Protein AF-A0A6S8ZL13-F1 (afdb_monomer)

Solvent-accessible surface area (backbone atoms only — not comparable to full-atom values): 11563 Å² total; per-residue (Å²): 81,62,49,60,46,67,80,92,49,71,72,58,47,56,47,38,43,42,37,32,75,74,62,52,37,74,47,47,13,5,24,32,67,76,43,38,62,65,79,19,31,62,7,56,34,92,51,22,45,6,16,13,14,15,31,94,83,71,43,75,36,79,38,29,19,32,31,92,51,35,40,30,18,26,65,6,46,74,43,73,42,82,36,59,65,94,79,21,91,80,33,45,45,71,45,70,33,8,44,51,4,22,58,52,52,53,48,37,51,50,56,50,42,69,77,45,77,84,62,46,31,66,57,51,52,48,31,43,40,79,33,19,46,68,47,86,61,94,53,74,38,37,62,25,5,30,5,35,65,33,58,73,42,22,40,51,48,58,72,70,59,66,71,77,64,77,70,64,69,77,68,68,72,74,69,62,41,51,58,78,85,48,34,33,65,92,33,79,83,50,16,47,73,48,37,51,42,91,60,37,26,85,73,46,15,89,41,56,59,31,100,90,40,27,42,57,74,22,23,60,68,76

Foldseek 3Di:
DLDWDDDDDPVVLVVLVCCAPVVLDAAEYEQFFQLEQDGTPPLQRPRYAYEFAADPVQHGDSRTHFYPSHAAYEHFAQDKDAAPCVVPVVRIDTHGGSSRRRVVLVVLLCVLCVVPVVDGSVLSSCLQLVQADDDDPPAAGRRGGSHHGDSVRSNVCVVVVPDPPPPPPPPPPPDAFVVHQDAFQVDSVRTLVVCLPDCNCVPDQVHRDDPNHGCVGGHPND

Sequence (222 aa):
MSLGGGGFSQTECNTYERIFKENDALAIAAAGNLGNTAYSYPASYEYVMSVAATDVNNQIASFSQHNNQVDIAAPGKYILSTSPSNVSSTMYRELSGTSMATPHVSGVAALVWSRDTTKSAAEIRRALEESAEDLGDPGRDNYYGNGLVRADRANALLDSGFTLHPTSAPTLDSCTDDPIGWYDIDGEDYNCEWYATGTACEQYGNGFENFGTIANEACCAC

Mean predicted aligned error: 11.62 Å

Nearest PDB structures (foldseek):
  1st3-assembly1_A  TM=9.499E-01  e=2.294E-17  Lederbergia lenta
  1v6c-assembly2_B  TM=9.395E-01  e=8.828E-17  Pseudoalteromonas sp. AS-11
  1wsd-assembly1_A  TM=9.563E-01  e=1.004E-16  Shouchella clausii KSM-K16
  1ndu-assembly1_A  TM=9.555E-01  e=1.573E-16  Lederbergia lenta
  5aqe-assembly1_A  TM=9.465E-01  e=3.187E-16  Lederbergia lenta

Secondary structure (DSSP, 8-state):
----BSS--HHHHHHHHHHHHTS---EEEE--SSSSS---BTTTSTTEEEEEEE-TTSPBPTT---STTEEEEEE-SSEEEE--TTT-TTSEEEE-SHHHHHHHHHHHHHHHHHH-TTS-HHHHHHHHHHTSB--SSSSSBTTTBT-B--HHHHHHHHHTT-------S--------SSTT-B-TT-TTSBHHHHTSTTHHHHHTTS--BTTB-HHHH-TT-

Organism: NCBI:txid122233

pLDDT: mean 91.01, std 13.56, range [33.5, 98.94]

Radius of gyration: 20.46 Å; Cα contacts (8 Å, |Δi|>4): 462; chains: 1; bounding box: 42×40×63 Å

Structure (mmCIF, N/CA/C/O backbone):
data_AF-A0A6S8ZL13-F1
#
_entry.id   AF-A0A6S8ZL13-F1
#
loop_
_atom_site.group_PDB
_atom_site.id
_atom_site.type_symbol
_atom_site.label_atom_id
_atom_site.label_alt_id
_atom_site.label_comp_id
_atom_site.label_asym_id
_atom_site.label_entity_id
_atom_site.label_seq_id
_atom_site.pdbx_PDB_ins_code
_atom_site.Cartn_x
_atom_site.Cartn_y
_atom_site.Cartn_z
_atom_site.occupancy
_atom_site.B_iso_or_equiv
_atom_site.auth_seq_id
_atom_site.auth_comp_id
_atom_site.auth_asym_id
_atom_site.auth_atom_id
_atom_site.pdbx_PDB_model_num
ATOM 1 N N . MET A 1 1 ? 3.636 7.469 1.686 1.00 98.06 1 MET A N 1
ATOM 2 C CA . MET A 1 1 ? 5.015 7.649 2.181 1.00 98.06 1 MET A CA 1
ATOM 3 C C . MET A 1 1 ? 5.941 6.703 1.427 1.00 98.06 1 MET A C 1
ATOM 5 O O . MET A 1 1 ? 6.104 5.558 1.816 1.00 98.06 1 MET A O 1
ATOM 9 N N . SER A 1 2 ? 6.525 7.156 0.315 1.00 98.38 2 SER A N 1
ATOM 10 C CA . SER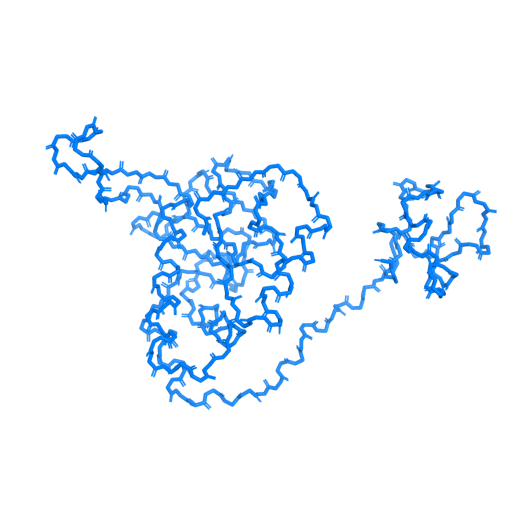 A 1 2 ? 7.432 6.349 -0.524 1.00 98.38 2 SER A CA 1
ATOM 11 C C . SER A 1 2 ? 8.850 6.258 0.060 1.00 98.38 2 SER A C 1
ATOM 13 O O . SER A 1 2 ? 9.832 6.561 -0.618 1.00 98.38 2 SER A O 1
ATOM 15 N N . LEU A 1 3 ? 8.940 5.893 1.334 1.00 97.38 3 LEU A N 1
ATOM 16 C CA . LEU A 1 3 ? 10.147 5.861 2.152 1.00 97.38 3 LEU A CA 1
ATOM 17 C C . LEU A 1 3 ? 10.021 4.762 3.208 1.00 97.38 3 LEU A C 1
ATOM 19 O O . LEU A 1 3 ? 8.923 4.273 3.466 1.00 97.38 3 LEU A O 1
ATOM 23 N N . GLY A 1 4 ? 11.145 4.426 3.823 1.00 92.31 4 GLY A N 1
ATOM 24 C CA . GLY A 1 4 ? 11.216 3.524 4.959 1.00 92.31 4 GLY A CA 1
ATOM 25 C C . GLY A 1 4 ? 12.570 3.660 5.646 1.00 92.31 4 GLY A C 1
ATOM 26 O O . GLY A 1 4 ? 13.533 4.146 5.046 1.00 92.31 4 GLY A O 1
ATOM 27 N N . GLY A 1 5 ? 12.625 3.269 6.908 1.00 87.50 5 GLY A N 1
ATOM 28 C CA . GLY A 1 5 ? 13.799 3.338 7.758 1.00 87.50 5 GLY A CA 1
ATOM 29 C C . GLY A 1 5 ? 13.929 2.116 8.659 1.00 87.50 5 GLY A C 1
ATOM 30 O O . GLY A 1 5 ? 13.283 1.090 8.444 1.00 87.50 5 GLY A O 1
ATOM 31 N N . GLY A 1 6 ? 14.826 2.254 9.638 1.00 74.00 6 GLY A N 1
ATOM 32 C CA . GLY A 1 6 ? 15.150 1.225 10.624 1.00 74.00 6 GLY A CA 1
ATOM 33 C C . GLY A 1 6 ? 14.069 1.024 11.689 1.00 74.00 6 GLY A C 1
ATOM 34 O O . GLY A 1 6 ? 12.897 1.241 11.428 1.00 74.00 6 GLY A O 1
ATOM 35 N N . GLY A 1 7 ? 14.497 0.560 12.865 1.00 85.69 7 GLY A N 1
ATOM 36 C CA . GLY A 1 7 ? 13.674 -0.152 13.847 1.00 85.69 7 GLY A CA 1
ATOM 37 C C . GLY A 1 7 ? 12.428 0.548 14.395 1.00 85.69 7 GLY A C 1
ATOM 38 O O . GLY A 1 7 ? 12.250 1.758 14.292 1.00 85.69 7 GLY A O 1
ATOM 39 N N . PHE A 1 8 ? 11.598 -0.282 15.022 1.00 89.50 8 PHE A N 1
ATOM 40 C CA . PHE A 1 8 ? 10.341 0.074 15.667 1.00 89.50 8 PHE A CA 1
ATOM 41 C C . PHE A 1 8 ? 10.494 1.198 16.702 1.00 89.50 8 PHE A C 1
ATOM 43 O O . PHE A 1 8 ? 11.468 1.250 17.456 1.00 89.50 8 PHE A O 1
ATOM 50 N N . SER A 1 9 ? 9.479 2.057 16.787 1.00 88.19 9 SER A N 1
ATOM 51 C CA . SER A 1 9 ? 9.320 3.047 17.848 1.00 88.19 9 SER A CA 1
ATOM 52 C C . SER A 1 9 ? 7.885 3.046 18.366 1.00 88.19 9 SER A C 1
ATOM 54 O O . SER A 1 9 ? 6.954 3.307 17.607 1.00 88.19 9 SER A O 1
ATOM 56 N N . GLN A 1 10 ? 7.704 2.855 19.677 1.00 87.94 10 GLN A N 1
ATOM 57 C CA . GLN A 1 10 ? 6.374 2.901 20.296 1.00 87.94 10 GLN A CA 1
ATOM 58 C C . GLN A 1 10 ? 5.688 4.256 20.084 1.00 87.94 10 GLN A C 1
ATOM 60 O O . GLN A 1 10 ? 4.499 4.324 19.790 1.00 87.94 10 GLN A O 1
ATOM 65 N N . THR A 1 11 ? 6.444 5.351 20.178 1.00 85.75 11 THR 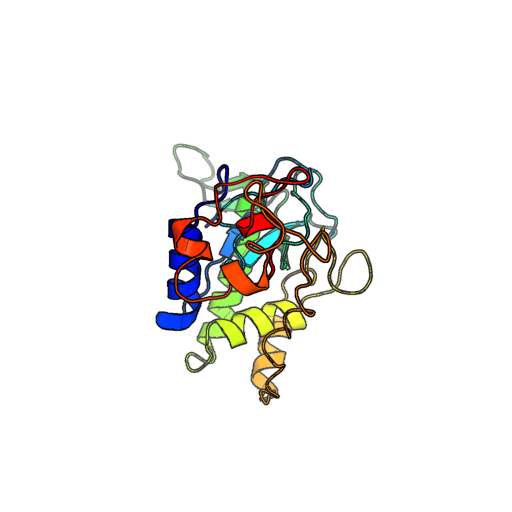A N 1
ATOM 66 C CA . THR A 1 11 ? 5.915 6.702 19.959 1.00 85.75 11 THR A CA 1
ATOM 67 C C . THR A 1 11 ? 5.380 6.874 18.538 1.00 85.75 11 THR A C 1
ATOM 69 O O . THR A 1 11 ? 4.333 7.491 18.337 1.00 85.75 11 THR A O 1
ATOM 72 N N . GLU A 1 12 ? 6.086 6.339 17.542 1.00 90.25 12 GLU A N 1
ATOM 73 C CA . GLU A 1 12 ? 5.657 6.404 16.146 1.00 90.25 12 GLU A CA 1
ATOM 74 C C . GLU A 1 12 ? 4.476 5.455 15.880 1.00 90.25 12 GLU A C 1
ATOM 76 O O . GLU A 1 12 ? 3.515 5.866 15.231 1.00 90.25 12 GLU A O 1
ATOM 81 N N . CYS A 1 13 ? 4.483 4.253 16.467 1.00 88.19 13 CYS A N 1
ATOM 82 C CA . CYS A 1 13 ? 3.360 3.313 16.433 1.00 88.19 13 CYS A CA 1
ATOM 83 C C . CYS A 1 13 ? 2.064 3.965 16.951 1.00 88.19 13 CYS A C 1
ATOM 85 O O . CYS A 1 13 ? 1.089 4.085 16.205 1.00 88.19 13 CYS A O 1
ATOM 87 N N . ASN A 1 14 ? 2.098 4.522 18.169 1.00 87.25 14 ASN A N 1
ATOM 88 C CA . ASN A 1 14 ? 0.968 5.238 18.776 1.00 87.25 14 ASN A CA 1
ATOM 89 C C . ASN A 1 14 ? 0.529 6.438 17.921 1.00 87.25 14 ASN A C 1
ATOM 91 O O . ASN A 1 14 ? -0.640 6.820 17.902 1.00 87.25 14 ASN A O 1
ATOM 95 N N . THR A 1 15 ? 1.461 7.069 17.201 1.00 94.75 15 THR A N 1
ATOM 96 C CA . THR A 1 15 ? 1.136 8.183 16.304 1.00 94.75 15 THR A CA 1
ATOM 97 C C . THR A 1 15 ? 0.334 7.707 15.095 1.00 94.75 15 THR A C 1
ATOM 99 O O . THR A 1 15 ? -0.679 8.327 14.774 1.00 94.75 15 THR A O 1
ATOM 102 N N . TYR A 1 16 ? 0.738 6.616 14.436 1.00 95.81 16 TYR A N 1
ATOM 103 C CA . TYR A 1 16 ? -0.020 6.073 13.304 1.00 95.81 16 TYR A CA 1
ATOM 104 C C . TYR A 1 16 ? -1.364 5.485 13.723 1.00 95.81 16 TYR A C 1
ATOM 106 O O . TYR A 1 16 ? -2.343 5.657 12.999 1.00 95.81 16 TYR A O 1
ATOM 114 N N . GLU A 1 17 ? -1.447 4.895 14.916 1.00 92.62 17 GLU A N 1
ATOM 115 C CA . GLU A 1 17 ? -2.725 4.499 15.502 1.00 92.62 17 GLU A CA 1
ATOM 116 C C . GLU A 1 17 ? -3.677 5.691 15.633 1.00 92.62 17 GLU A C 1
ATOM 118 O O . GLU A 1 17 ? -4.811 5.629 15.163 1.00 92.62 17 GLU A O 1
ATOM 123 N N . ARG A 1 18 ? -3.215 6.810 16.202 1.00 93.38 18 ARG A N 1
ATOM 124 C CA . ARG A 1 18 ? -4.038 8.021 16.342 1.00 93.38 18 ARG A CA 1
ATOM 125 C C . ARG A 1 18 ? -4.409 8.638 14.996 1.00 93.38 18 ARG A C 1
ATOM 127 O O . ARG A 1 18 ? -5.544 9.069 14.814 1.00 93.38 18 ARG A O 1
ATOM 134 N N . ILE A 1 19 ? -3.487 8.653 14.030 1.00 95.25 19 ILE A N 1
ATOM 135 C CA . ILE A 1 19 ? -3.775 9.100 12.656 1.00 95.25 19 ILE A CA 1
ATOM 136 C C . ILE A 1 19 ? -4.932 8.287 12.058 1.00 95.25 19 ILE A C 1
ATOM 138 O O . ILE A 1 19 ? -5.828 8.870 11.451 1.00 95.25 19 ILE A O 1
ATOM 142 N N . PHE A 1 20 ? -4.941 6.972 12.265 1.00 95.12 20 PHE A N 1
ATOM 143 C CA . PHE A 1 20 ? -5.970 6.097 11.716 1.00 95.12 20 PHE A CA 1
ATOM 144 C C . PHE A 1 20 ? -7.289 6.158 12.498 1.00 95.12 20 PHE A C 1
ATOM 146 O O . PHE A 1 20 ? -8.340 6.382 11.905 1.00 95.12 20 PHE A O 1
ATOM 153 N N . LYS A 1 21 ? -7.246 5.984 13.825 1.00 91.25 21 LYS A N 1
ATOM 154 C CA . LYS A 1 21 ? -8.441 5.866 14.678 1.00 91.25 21 LYS A CA 1
ATOM 155 C C . LYS A 1 21 ? -9.087 7.205 15.027 1.00 91.25 21 LYS A C 1
ATOM 157 O O . LYS A 1 21 ? -10.308 7.281 15.099 1.00 91.25 21 LYS A O 1
ATOM 162 N N . GLU A 1 22 ? -8.289 8.240 15.289 1.00 93.88 22 GLU A N 1
ATOM 163 C CA . GLU A 1 22 ? -8.794 9.537 15.771 1.00 93.88 22 GLU A CA 1
ATOM 164 C C . GLU A 1 22 ? -8.975 10.543 14.631 1.00 93.88 22 GLU A C 1
ATOM 166 O O . GLU A 1 22 ? -9.941 11.304 14.633 1.00 93.88 22 GLU A O 1
ATOM 171 N N . ASN A 1 23 ? -8.057 10.550 13.656 1.00 93.75 23 ASN A N 1
ATOM 172 C CA . ASN A 1 23 ? -8.053 11.535 12.566 1.00 93.75 23 ASN A CA 1
ATOM 173 C C . ASN A 1 23 ? -8.648 11.011 11.252 1.00 93.75 23 ASN A C 1
ATOM 175 O O . ASN A 1 23 ? -8.659 11.755 10.271 1.00 93.75 23 ASN A O 1
ATOM 179 N N . ASP A 1 24 ? -9.110 9.757 11.230 1.00 94.50 24 ASP A N 1
ATOM 180 C CA . ASP A 1 24 ? -9.715 9.103 10.065 1.00 94.50 24 ASP A CA 1
ATOM 181 C C . ASP A 1 24 ? -8.860 9.229 8.789 1.00 94.50 24 ASP A C 1
ATOM 183 O O . ASP A 1 24 ? -9.338 9.532 7.696 1.00 94.50 24 ASP A O 1
ATOM 187 N N . ALA A 1 25 ? -7.547 9.027 8.934 1.00 97.56 25 ALA A N 1
ATOM 188 C CA . ALA A 1 25 ? -6.587 9.152 7.847 1.00 97.56 25 ALA A CA 1
ATOM 189 C C . ALA A 1 25 ? -5.863 7.827 7.573 1.00 97.56 25 ALA A C 1
ATOM 191 O O . ALA A 1 25 ? -5.344 7.171 8.474 1.00 97.56 25 ALA A O 1
ATOM 192 N N . LEU A 1 26 ? -5.773 7.457 6.293 1.00 98.12 26 LEU A N 1
ATOM 193 C CA . LEU A 1 26 ? -5.086 6.243 5.856 1.00 98.12 26 LEU A CA 1
ATOM 194 C C . LEU A 1 26 ? -3.619 6.530 5.515 1.00 98.12 26 LEU A C 1
ATOM 196 O O . LEU A 1 26 ? -3.303 7.150 4.495 1.00 98.12 26 LEU A O 1
ATOM 200 N N . ALA A 1 27 ? -2.711 6.041 6.355 1.00 98.69 27 ALA A N 1
ATOM 201 C CA . ALA A 1 27 ? -1.284 6.034 6.071 1.00 98.69 27 ALA A CA 1
ATOM 202 C C . ALA A 1 27 ? -0.930 4.860 5.143 1.00 98.69 27 ALA A C 1
ATOM 204 O O . ALA A 1 27 ? -1.345 3.731 5.372 1.00 98.69 27 ALA A O 1
ATOM 205 N N . ILE A 1 28 ? -0.147 5.121 4.093 1.00 98.94 28 ILE A N 1
ATOM 206 C CA . ILE A 1 28 ? 0.283 4.111 3.108 1.00 98.94 28 ILE A CA 1
ATOM 207 C C . ILE A 1 28 ? 1.786 4.272 2.898 1.00 98.94 28 ILE A C 1
ATOM 209 O O . ILE A 1 28 ? 2.242 5.390 2.625 1.00 98.94 28 ILE A O 1
ATOM 213 N N . ALA A 1 29 ? 2.569 3.200 3.010 1.00 98.88 29 ALA A N 1
ATOM 214 C CA . ALA A 1 29 ? 4.027 3.257 2.941 1.00 98.88 29 ALA A CA 1
ATOM 215 C C . ALA A 1 29 ? 4.656 2.116 2.131 1.00 98.88 29 ALA A C 1
ATOM 217 O O . ALA A 1 29 ? 4.019 1.121 1.802 1.00 98.88 29 ALA A O 1
ATOM 218 N N . ALA A 1 30 ? 5.917 2.302 1.753 1.00 98.88 30 ALA A N 1
ATOM 219 C CA . ALA A 1 30 ? 6.673 1.349 0.950 1.00 98.88 30 ALA A CA 1
ATOM 220 C C . ALA A 1 30 ? 7.215 0.203 1.821 1.00 98.88 30 ALA A C 1
ATOM 222 O O . ALA A 1 30 ? 7.939 0.473 2.777 1.00 98.88 30 ALA A O 1
ATOM 223 N N . ALA A 1 31 ? 6.947 -1.058 1.453 1.00 98.69 31 ALA A N 1
ATOM 224 C CA . ALA A 1 31 ? 7.442 -2.234 2.187 1.00 98.69 31 ALA A CA 1
ATOM 225 C C . ALA A 1 31 ? 8.983 -2.319 2.226 1.00 98.69 31 ALA A C 1
ATOM 227 O O . ALA A 1 31 ? 9.554 -2.908 3.136 1.00 98.69 31 ALA A O 1
ATOM 228 N N . GLY A 1 32 ? 9.642 -1.682 1.250 1.00 98.44 32 GLY A N 1
ATOM 229 C CA . GLY A 1 32 ? 11.091 -1.524 1.126 1.00 98.44 32 GLY A CA 1
ATOM 230 C C . GLY A 1 32 ? 11.736 -2.434 0.069 1.00 98.44 32 GLY A C 1
ATOM 231 O O . GLY A 1 32 ? 11.057 -3.192 -0.622 1.00 98.44 32 GLY A O 1
ATOM 232 N N . ASN A 1 33 ? 13.041 -2.243 -0.171 1.00 98.50 33 ASN A N 1
ATOM 233 C CA . ASN A 1 33 ? 13.710 -2.624 -1.433 1.00 98.50 33 ASN A CA 1
ATOM 234 C C . ASN A 1 33 ? 14.904 -3.589 -1.267 1.00 98.50 33 ASN A C 1
ATOM 236 O O . ASN A 1 33 ? 15.808 -3.602 -2.104 1.00 98.50 33 ASN A O 1
ATOM 240 N N . LEU A 1 34 ? 14.950 -4.357 -0.174 1.00 97.38 34 LEU A N 1
ATOM 241 C CA . LEU A 1 34 ? 16.064 -5.265 0.134 1.00 97.38 34 LEU A CA 1
ATOM 242 C C . LEU A 1 34 ? 15.834 -6.728 -0.284 1.00 97.38 34 LEU A C 1
ATOM 244 O O . LEU A 1 34 ? 16.742 -7.540 -0.126 1.00 97.38 34 LEU A O 1
ATOM 248 N N . GLY A 1 35 ? 14.653 -7.075 -0.806 1.00 97.94 35 GLY A N 1
ATOM 249 C CA . GLY A 1 35 ? 14.341 -8.429 -1.285 1.00 97.94 35 GLY A CA 1
ATOM 250 C C . GLY A 1 35 ? 14.402 -9.504 -0.197 1.00 97.94 35 GLY A C 1
ATOM 251 O O . GLY A 1 35 ? 14.735 -10.650 -0.481 1.00 97.94 35 GLY A O 1
ATOM 252 N N . ASN A 1 36 ? 14.142 -9.131 1.055 1.00 97.12 36 ASN A N 1
ATOM 253 C CA . ASN A 1 36 ? 14.235 -10.002 2.224 1.00 97.12 36 ASN A CA 1
ATOM 254 C C . ASN A 1 36 ? 12.989 -9.867 3.114 1.00 97.12 36 ASN A C 1
ATOM 256 O O . ASN A 1 36 ? 12.058 -9.134 2.784 1.00 97.12 36 ASN A O 1
ATOM 260 N N . THR A 1 37 ? 13.000 -10.550 4.256 1.00 97.69 37 THR A N 1
ATOM 261 C CA . THR A 1 37 ? 11.885 -10.582 5.211 1.00 97.69 37 THR A CA 1
ATOM 262 C C . THR A 1 37 ? 11.947 -9.508 6.294 1.00 97.69 37 THR A C 1
ATOM 264 O O . THR A 1 37 ? 11.129 -9.515 7.211 1.00 97.69 37 THR A O 1
ATOM 267 N N . ALA A 1 38 ? 12.911 -8.586 6.227 1.00 94.25 38 ALA A N 1
ATOM 268 C CA . ALA A 1 38 ? 13.030 -7.547 7.239 1.00 94.25 38 ALA A CA 1
ATOM 269 C C . ALA A 1 38 ? 11.845 -6.575 7.173 1.00 94.25 38 ALA A C 1
ATOM 271 O O . ALA A 1 38 ? 11.304 -6.290 6.103 1.00 94.25 38 ALA A O 1
ATOM 272 N N . TYR A 1 39 ? 11.475 -6.047 8.333 1.00 94.81 39 TYR A N 1
ATOM 273 C CA . TYR A 1 39 ? 10.483 -4.990 8.462 1.00 94.81 39 TYR A CA 1
ATOM 274 C C . TYR A 1 39 ? 11.105 -3.634 8.129 1.00 94.81 39 TYR A C 1
ATOM 276 O O . TYR A 1 39 ? 12.213 -3.325 8.574 1.00 94.81 39 TYR A O 1
ATOM 284 N N . SER A 1 40 ? 10.375 -2.824 7.366 1.00 95.94 40 SER A N 1
ATOM 285 C CA . SER A 1 40 ? 10.682 -1.410 7.143 1.00 95.94 40 SER A CA 1
ATOM 286 C C . SER A 1 40 ? 9.608 -0.561 7.803 1.00 95.94 40 SER A C 1
ATOM 288 O O . SER A 1 40 ? 8.417 -0.776 7.571 1.00 95.94 40 SER A O 1
ATOM 290 N N . TYR A 1 41 ? 10.012 0.435 8.584 1.00 97.06 41 TYR A N 1
ATOM 291 C CA . TYR A 1 41 ? 9.084 1.368 9.224 1.00 97.06 41 TYR A CA 1
ATOM 292 C C . TYR A 1 41 ? 9.033 2.685 8.439 1.00 97.06 41 TYR A C 1
ATOM 294 O O . TYR A 1 41 ? 10.063 3.127 7.929 1.00 97.06 41 TYR A O 1
ATOM 302 N N . PRO A 1 42 ? 7.850 3.295 8.255 1.00 98.25 42 PRO A N 1
ATOM 303 C CA . PRO A 1 42 ? 6.608 3.017 8.978 1.00 98.25 42 PRO A CA 1
ATOM 304 C C . PRO A 1 42 ? 5.717 1.927 8.367 1.00 98.25 42 PRO A C 1
ATOM 306 O O . PRO A 1 42 ? 4.673 1.634 8.928 1.00 98.25 42 PRO A O 1
ATOM 309 N N . ALA A 1 43 ? 6.093 1.327 7.234 1.00 98.38 43 ALA A N 1
ATOM 310 C CA . ALA A 1 43 ? 5.244 0.359 6.531 1.00 98.38 43 ALA A CA 1
ATOM 311 C C . ALA A 1 43 ? 4.878 -0.882 7.356 1.00 98.38 43 ALA A C 1
ATOM 313 O O . ALA A 1 43 ? 3.892 -1.523 7.050 1.00 98.38 43 ALA A O 1
ATOM 314 N N . SER A 1 44 ? 5.654 -1.213 8.387 1.00 97.56 44 SER A N 1
ATOM 315 C CA . SER A 1 44 ? 5.425 -2.389 9.233 1.00 97.56 44 SER A CA 1
ATOM 316 C C . SER A 1 44 ? 4.668 -2.084 10.536 1.00 97.56 44 SER A C 1
ATOM 318 O O . SER A 1 44 ? 4.657 -2.924 11.429 1.00 97.56 44 SER A O 1
ATOM 320 N N . TYR A 1 45 ? 4.085 -0.886 10.683 1.00 96.44 45 TYR A N 1
ATOM 321 C CA . TYR A 1 45 ? 3.130 -0.606 11.762 1.00 96.44 45 TYR A CA 1
ATOM 322 C C . TYR A 1 45 ? 1.721 -1.033 11.344 1.00 96.44 45 TYR A C 1
ATOM 324 O O . TYR A 1 45 ? 1.306 -0.742 10.227 1.00 96.44 45 TYR A O 1
ATOM 332 N N . GLU A 1 46 ? 0.950 -1.603 12.274 1.00 94.06 46 GLU A N 1
ATOM 333 C CA . GLU A 1 46 ? -0.408 -2.126 12.036 1.00 94.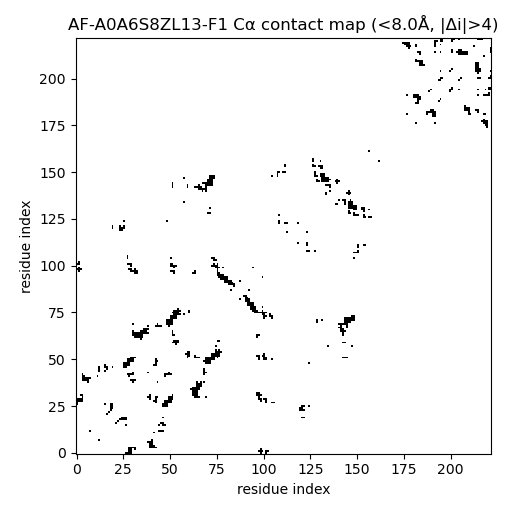06 46 GLU A CA 1
ATOM 334 C C . GLU A 1 46 ? -1.328 -1.137 11.295 1.00 94.06 46 GLU A C 1
ATOM 336 O O . GLU A 1 46 ? -2.045 -1.508 10.365 1.00 94.06 46 GLU A O 1
ATOM 341 N N . TYR A 1 47 ? -1.292 0.143 11.675 1.00 95.50 47 TYR A N 1
ATOM 342 C CA . TYR A 1 47 ? -2.159 1.196 11.129 1.00 95.50 47 TYR A CA 1
ATOM 343 C C . TYR A 1 47 ? -1.603 1.881 9.870 1.00 95.50 47 TYR A C 1
ATOM 345 O O . TYR A 1 47 ? -2.127 2.910 9.433 1.00 95.50 47 TYR A O 1
ATOM 353 N N . VAL A 1 48 ? -0.550 1.325 9.269 1.00 98.56 48 VAL A N 1
ATOM 354 C CA . VAL A 1 48 ? 0.042 1.798 8.016 1.00 98.56 48 VAL A CA 1
ATO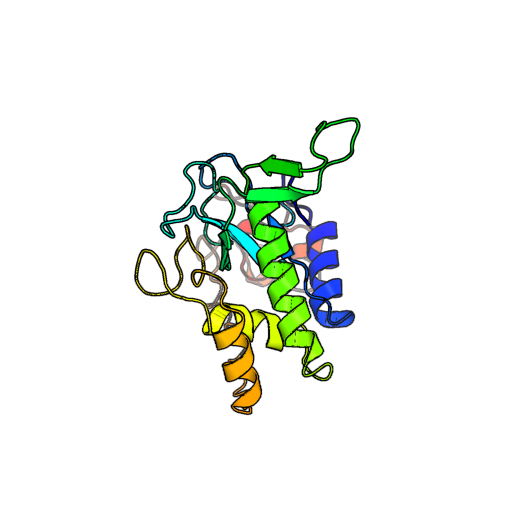M 355 C C . VAL A 1 48 ? -0.069 0.699 6.975 1.00 98.56 48 VAL A C 1
ATOM 357 O O . VAL A 1 48 ? 0.398 -0.408 7.187 1.00 98.56 48 VAL A O 1
ATOM 360 N N . MET A 1 49 ? -0.642 1.023 5.819 1.00 98.81 49 MET A N 1
ATOM 361 C CA . MET A 1 49 ? -0.795 0.054 4.743 1.00 98.81 49 MET A CA 1
ATOM 362 C C . MET A 1 49 ? 0.539 -0.146 4.004 1.00 98.81 49 MET A C 1
ATOM 364 O O . MET A 1 49 ? 1.045 0.784 3.358 1.00 98.81 49 MET A O 1
ATOM 368 N N . SER A 1 50 ? 1.115 -1.340 4.104 1.00 98.88 50 SER A N 1
ATOM 369 C CA . SER A 1 50 ? 2.402 -1.722 3.520 1.00 98.88 50 SER A CA 1
ATOM 370 C C . SER A 1 50 ? 2.265 -2.148 2.062 1.00 98.88 50 SER A C 1
ATOM 372 O O . SER A 1 50 ? 1.489 -3.048 1.730 1.00 98.88 50 SER A O 1
ATOM 374 N N . VAL A 1 51 ? 3.042 -1.517 1.178 1.00 98.94 51 VAL A N 1
ATOM 375 C CA . VAL A 1 51 ? 2.924 -1.709 -0.272 1.00 98.94 51 VAL A CA 1
ATOM 376 C C . VAL A 1 51 ? 4.123 -2.446 -0.862 1.00 98.94 51 VAL A C 1
ATOM 378 O O . VAL A 1 51 ? 5.245 -1.922 -0.871 1.00 98.94 51 VAL A O 1
ATOM 381 N N . ALA A 1 52 ? 3.853 -3.617 -1.436 1.00 98.94 52 ALA A N 1
ATOM 382 C CA . ALA A 1 52 ? 4.790 -4.397 -2.235 1.00 98.94 52 ALA A CA 1
ATOM 383 C C . ALA A 1 52 ? 4.825 -3.950 -3.708 1.00 98.94 52 ALA A C 1
ATOM 385 O O . ALA A 1 52 ? 3.901 -3.312 -4.218 1.00 98.94 52 ALA A O 1
ATOM 386 N N . ALA A 1 53 ? 5.910 -4.288 -4.408 1.00 98.94 53 ALA A N 1
ATOM 387 C CA . ALA A 1 53 ? 6.135 -3.898 -5.800 1.00 98.94 53 ALA A CA 1
ATOM 388 C C . ALA A 1 53 ? 6.042 -5.085 -6.759 1.00 98.94 53 ALA A C 1
ATOM 390 O O . ALA A 1 53 ? 6.810 -6.035 -6.632 1.00 98.94 53 ALA A O 1
ATOM 391 N N . THR A 1 54 ? 5.200 -4.975 -7.786 1.00 98.88 54 THR A N 1
ATOM 392 C CA . THR A 1 54 ? 5.142 -5.915 -8.915 1.00 98.88 54 THR A CA 1
ATOM 393 C C . THR A 1 54 ? 5.785 -5.343 -10.177 1.00 98.88 54 THR A C 1
ATOM 395 O O . THR A 1 54 ? 6.041 -4.137 -10.297 1.00 98.88 54 THR A O 1
ATOM 398 N N . ASP A 1 55 ? 6.067 -6.222 -11.133 1.00 98.56 55 ASP A N 1
ATOM 399 C CA . ASP A 1 55 ? 6.376 -5.861 -12.509 1.00 98.56 55 ASP A CA 1
ATOM 400 C C . ASP A 1 55 ? 5.146 -5.909 -13.428 1.00 98.56 55 ASP A C 1
ATOM 402 O O . ASP A 1 55 ? 4.027 -6.184 -13.002 1.00 98.56 55 ASP A O 1
ATOM 406 N N . VAL A 1 56 ? 5.360 -5.610 -14.712 1.00 97.69 56 VAL A N 1
ATOM 407 C CA . VAL A 1 56 ? 4.300 -5.545 -15.732 1.00 97.69 56 VAL A CA 1
ATOM 408 C C . VAL A 1 56 ? 3.575 -6.878 -15.968 1.00 97.69 56 VAL A C 1
ATOM 410 O O . VAL A 1 56 ? 2.470 -6.882 -16.499 1.00 97.69 56 VAL A O 1
ATOM 413 N N . ASN A 1 57 ? 4.176 -8.006 -15.580 1.00 98.12 57 ASN A N 1
ATOM 414 C CA . ASN A 1 57 ? 3.571 -9.334 -15.681 1.00 98.12 57 ASN A CA 1
ATOM 415 C C . ASN A 1 57 ? 2.924 -9.764 -14.357 1.00 98.12 57 ASN A C 1
ATOM 417 O O . ASN A 1 57 ? 2.698 -10.958 -14.145 1.00 98.12 57 ASN A O 1
ATOM 421 N N . ASN A 1 58 ? 2.681 -8.810 -13.452 1.00 98.31 58 ASN A N 1
ATOM 422 C CA . ASN A 1 58 ? 2.188 -9.038 -12.097 1.00 98.31 58 ASN A CA 1
ATOM 423 C C . ASN A 1 58 ? 3.086 -9.968 -11.264 1.00 98.31 58 ASN A C 1
ATOM 425 O O . ASN A 1 58 ? 2.634 -10.532 -10.275 1.00 98.31 58 ASN A O 1
ATOM 429 N N . GLN A 1 59 ? 4.361 -10.122 -11.633 1.00 98.69 59 GLN A N 1
ATOM 430 C CA . GLN A 1 59 ? 5.315 -10.875 -10.824 1.00 98.69 59 GLN A CA 1
ATOM 431 C C . GLN A 1 59 ? 5.898 -9.967 -9.748 1.00 98.69 59 GLN A C 1
ATOM 433 O O . GLN A 1 59 ? 6.189 -8.796 -10.011 1.00 98.69 59 GLN A O 1
ATOM 438 N N . ILE A 1 60 ? 6.106 -10.499 -8.545 1.00 98.50 60 ILE A N 1
ATOM 439 C CA . ILE A 1 60 ? 6.759 -9.757 -7.472 1.00 98.50 60 ILE A CA 1
ATOM 440 C C . ILE A 1 60 ? 8.155 -9.310 -7.919 1.00 98.50 60 ILE A C 1
ATOM 442 O O . ILE A 1 60 ? 8.950 -10.075 -8.475 1.00 98.50 60 ILE A O 1
ATOM 446 N N . ALA A 1 61 ? 8.471 -8.037 -7.702 1.00 98.56 61 ALA A N 1
ATOM 447 C CA . ALA A 1 61 ? 9.792 -7.521 -7.992 1.00 98.56 61 ALA A CA 1
ATOM 448 C C . ALA A 1 61 ? 10.796 -8.124 -7.005 1.00 98.56 61 ALA A C 1
ATOM 450 O O . ALA A 1 61 ? 10.583 -8.091 -5.798 1.00 98.56 61 ALA A O 1
ATOM 451 N N . SER A 1 62 ? 11.937 -8.608 -7.502 1.00 98.38 62 SER A N 1
ATOM 452 C CA . SER A 1 62 ? 12.944 -9.302 -6.680 1.00 98.38 62 SER A CA 1
ATOM 453 C C . SER A 1 62 ? 13.507 -8.471 -5.520 1.00 98.38 62 SER A C 1
ATOM 455 O O . SER A 1 62 ? 14.091 -9.025 -4.597 1.00 98.38 62 SER A O 1
ATOM 457 N N . PHE A 1 63 ? 13.379 -7.143 -5.578 1.00 98.56 63 PHE A N 1
ATOM 458 C CA . PHE A 1 63 ? 13.787 -6.237 -4.504 1.00 98.56 63 PHE A CA 1
ATOM 459 C C . PHE A 1 63 ? 12.689 -6.005 -3.457 1.00 98.56 63 PHE A C 1
ATOM 461 O O . PHE A 1 63 ? 12.988 -5.455 -2.404 1.00 98.56 63 PHE A O 1
ATOM 468 N N . SER A 1 64 ? 11.432 -6.367 -3.717 1.00 98.75 64 SER A N 1
ATOM 469 C CA . SER A 1 64 ? 10.336 -6.118 -2.779 1.00 98.75 64 SER A CA 1
ATOM 470 C C . SER A 1 64 ? 10.553 -6.941 -1.510 1.00 98.75 64 SER A C 1
ATOM 472 O O . SER A 1 64 ? 10.703 -8.164 -1.570 1.00 98.75 64 SER A O 1
ATOM 474 N N . GLN A 1 65 ? 10.605 -6.271 -0.359 1.00 98.56 65 GLN A N 1
ATOM 475 C CA . GLN A 1 65 ? 10.578 -6.973 0.923 1.00 98.56 65 GLN A CA 1
ATOM 476 C C . GLN A 1 65 ? 9.238 -7.692 1.101 1.00 98.56 65 GLN A C 1
ATOM 478 O O . GLN A 1 65 ? 8.219 -7.241 0.576 1.00 98.56 65 GLN A O 1
ATOM 483 N N . HIS A 1 66 ? 9.278 -8.828 1.793 1.00 98.06 66 HIS A N 1
ATOM 484 C CA . HIS A 1 66 ? 8.152 -9.746 1.939 1.00 98.06 66 HIS A CA 1
ATOM 485 C C . HIS A 1 66 ? 8.087 -10.278 3.369 1.00 98.06 66 HIS A C 1
ATOM 487 O O . HIS A 1 66 ? 8.969 -11.001 3.825 1.00 98.06 66 HIS A O 1
ATOM 493 N N . ASN A 1 67 ? 7.050 -9.900 4.098 1.00 97.19 67 ASN A N 1
ATOM 494 C CA . ASN A 1 67 ? 6.842 -10.264 5.493 1.00 97.19 67 ASN A CA 1
ATOM 495 C C . ASN A 1 67 ? 5.341 -10.221 5.802 1.00 97.19 67 ASN A C 1
ATOM 497 O O . ASN A 1 67 ? 4.531 -9.844 4.957 1.00 97.19 67 ASN A O 1
ATOM 501 N N . ASN A 1 68 ? 4.971 -10.594 7.022 1.00 96.75 68 ASN A N 1
ATOM 502 C CA . ASN A 1 68 ? 3.571 -10.663 7.431 1.00 96.75 68 ASN A CA 1
ATOM 503 C C . ASN A 1 68 ? 2.892 -9.291 7.604 1.00 96.75 68 ASN A C 1
ATOM 505 O O . ASN A 1 68 ? 1.725 -9.278 7.985 1.00 96.75 68 ASN A O 1
ATOM 509 N N . GLN A 1 69 ? 3.574 -8.171 7.339 1.00 97.50 69 GLN A N 1
ATOM 510 C CA . GLN A 1 69 ? 3.003 -6.820 7.352 1.00 97.50 69 GLN A CA 1
ATOM 511 C C . GLN A 1 69 ? 2.664 -6.312 5.948 1.00 97.50 69 GLN A C 1
ATOM 513 O O . GLN A 1 69 ? 2.066 -5.255 5.833 1.00 97.50 69 GLN A O 1
ATOM 518 N N . VAL A 1 70 ? 3.013 -7.021 4.866 1.00 98.62 70 VAL A N 1
ATOM 519 C CA . VAL A 1 70 ? 2.604 -6.619 3.508 1.00 98.62 70 VAL A CA 1
ATOM 520 C C . VAL A 1 70 ? 1.077 -6.697 3.381 1.00 98.62 70 VAL A C 1
ATOM 522 O O . VAL A 1 70 ? 0.483 -7.746 3.621 1.00 98.62 70 VAL A O 1
ATOM 525 N N . ASP A 1 71 ? 0.426 -5.595 3.005 1.00 98.81 71 ASP A N 1
ATOM 526 C CA . ASP A 1 71 ? -1.039 -5.528 2.896 1.00 98.81 71 ASP A CA 1
ATOM 527 C C . ASP A 1 71 ? -1.524 -5.657 1.457 1.00 98.81 71 ASP A C 1
ATOM 529 O O . ASP A 1 71 ? -2.562 -6.268 1.202 1.00 98.81 71 ASP A O 1
ATOM 533 N N . ILE A 1 72 ? -0.796 -5.063 0.509 1.00 98.94 72 ILE A N 1
ATOM 534 C CA . ILE A 1 72 ? -1.232 -4.951 -0.884 1.00 98.94 72 ILE A CA 1
ATOM 535 C C . ILE A 1 72 ? -0.042 -4.738 -1.823 1.00 98.94 72 ILE A C 1
ATOM 537 O O . ILE A 1 72 ? 0.998 -4.198 -1.437 1.00 98.94 72 ILE A O 1
ATOM 541 N N . ALA A 1 73 ? -0.204 -5.101 -3.090 1.00 98.94 73 ALA A N 1
ATOM 542 C CA . ALA A 1 73 ? 0.798 -4.925 -4.127 1.00 98.94 73 ALA A CA 1
ATOM 543 C C . ALA A 1 73 ? 0.349 -3.940 -5.215 1.00 98.94 73 ALA A C 1
ATOM 545 O O . ALA A 1 73 ? -0.838 -3.762 -5.499 1.00 98.94 73 ALA A O 1
ATOM 546 N N . ALA A 1 74 ? 1.318 -3.292 -5.861 1.00 98.94 74 ALA A N 1
ATOM 547 C CA . ALA A 1 74 ? 1.079 -2.413 -7.003 1.00 98.94 74 ALA A CA 1
ATOM 548 C C . ALA A 1 74 ? 2.291 -2.352 -7.949 1.00 98.94 74 ALA A C 1
ATOM 550 O O . ALA A 1 74 ? 3.395 -2.742 -7.554 1.00 98.94 74 ALA A O 1
ATOM 551 N N . PRO A 1 75 ? 2.130 -1.820 -9.180 1.00 98.88 75 PRO A N 1
ATOM 552 C CA . PRO A 1 75 ? 3.235 -1.685 -10.122 1.00 98.88 75 PRO A CA 1
ATOM 553 C C . PRO A 1 75 ? 4.376 -0.846 -9.540 1.00 98.88 75 PRO A C 1
ATOM 555 O O . PRO A 1 75 ? 4.211 0.333 -9.223 1.00 98.88 75 PRO A O 1
ATOM 558 N N . GLY A 1 76 ? 5.553 -1.456 -9.415 1.00 98.81 76 GLY A N 1
ATOM 559 C CA . GLY A 1 76 ? 6.730 -0.829 -8.817 1.00 98.81 76 GLY A CA 1
ATOM 560 C C . GLY A 1 76 ? 8.028 -1.049 -9.585 1.00 98.81 76 GLY A C 1
ATOM 561 O O . GLY A 1 76 ? 9.046 -0.478 -9.202 1.00 98.81 76 GLY A O 1
ATOM 562 N N . LYS A 1 77 ? 8.037 -1.837 -10.664 1.00 98.75 77 LYS A N 1
ATOM 563 C CA . LYS A 1 77 ? 9.212 -2.037 -11.526 1.00 98.75 77 LYS A CA 1
ATOM 564 C C . LYS A 1 77 ? 9.015 -1.355 -12.879 1.00 98.75 77 LYS A C 1
ATOM 566 O O . LYS A 1 77 ? 7.980 -1.534 -13.509 1.00 98.75 77 LYS A O 1
ATOM 571 N N . TYR A 1 78 ? 10.033 -0.618 -13.321 1.00 98.31 78 TYR A N 1
ATOM 572 C CA . TYR A 1 78 ? 10.049 0.131 -14.584 1.00 98.31 78 TYR A CA 1
ATOM 573 C C . TYR A 1 78 ? 8.876 1.115 -14.732 1.00 98.31 78 TYR A C 1
ATOM 575 O O . TYR A 1 78 ? 8.177 1.158 -15.740 1.00 98.31 78 TYR A O 1
ATOM 583 N N . ILE A 1 79 ? 8.659 1.928 -13.697 1.00 98.69 79 ILE A N 1
ATOM 584 C CA . ILE A 1 79 ? 7.591 2.926 -13.658 1.00 98.69 79 ILE A CA 1
ATOM 585 C C . ILE A 1 79 ? 8.108 4.249 -14.212 1.00 98.69 79 ILE A C 1
ATOM 587 O O . ILE A 1 79 ? 8.944 4.915 -13.595 1.00 98.69 79 ILE A O 1
ATOM 591 N N . LEU A 1 80 ? 7.592 4.638 -15.376 1.00 98.44 80 LEU A N 1
ATOM 592 C CA . LEU A 1 80 ? 7.829 5.947 -15.972 1.00 98.44 80 LEU A CA 1
ATOM 593 C C . LEU A 1 80 ? 7.000 7.011 -15.247 1.00 98.44 80 LEU A C 1
ATOM 595 O O . LEU A 1 80 ? 5.779 6.903 -15.160 1.00 98.44 80 LEU A O 1
ATOM 599 N N . SER A 1 81 ? 7.649 8.066 -14.763 1.00 98.38 81 SER A N 1
ATOM 600 C CA . SER A 1 81 ? 6.955 9.216 -14.180 1.00 98.38 81 SER A CA 1
ATOM 601 C C . SER A 1 81 ? 7.718 10.516 -14.419 1.00 98.38 81 SER A C 1
ATOM 603 O O . SER A 1 81 ? 8.814 10.524 -14.986 1.00 98.38 81 SER A O 1
ATOM 605 N N . THR A 1 82 ? 7.120 11.635 -14.021 1.00 98.12 82 THR A N 1
ATOM 606 C CA . THR A 1 82 ? 7.724 12.966 -14.110 1.00 98.12 82 THR A CA 1
ATOM 607 C C . THR A 1 82 ? 8.997 13.051 -13.274 1.00 98.12 82 THR A C 1
ATOM 609 O O . THR A 1 82 ? 9.072 12.519 -12.167 1.00 98.12 82 THR A O 1
ATOM 612 N N . SER A 1 83 ? 9.986 13.776 -13.779 1.00 97.62 83 SER A N 1
ATOM 613 C CA . SER A 1 83 ? 11.267 14.020 -13.128 1.00 97.62 83 SER A CA 1
ATOM 614 C C . SER A 1 83 ? 11.653 15.491 -13.298 1.00 97.62 83 SER A C 1
ATOM 616 O O . SER A 1 83 ? 11.398 16.060 -14.361 1.00 97.62 83 SER A O 1
ATOM 618 N N . PRO A 1 84 ? 12.318 16.115 -12.307 1.00 96.75 84 PRO A N 1
ATOM 619 C CA . PRO A 1 84 ? 12.865 17.458 -12.462 1.00 96.75 84 PRO A CA 1
ATOM 620 C C . PRO A 1 84 ? 13.744 17.582 -13.715 1.00 96.75 84 PRO A C 1
ATOM 622 O O . PRO A 1 84 ? 14.494 16.658 -14.048 1.00 96.75 84 PRO A O 1
ATOM 625 N N . SER A 1 85 ? 13.685 18.731 -14.391 1.00 95.56 85 SER A N 1
ATOM 626 C CA . SER A 1 85 ? 14.419 18.986 -15.643 1.00 95.56 85 SER A CA 1
ATOM 627 C C . SER A 1 85 ? 15.943 18.967 -15.478 1.00 95.56 85 SER A C 1
ATOM 629 O O . SER A 1 85 ? 16.666 18.697 -16.432 1.00 95.56 85 SER A O 1
ATOM 631 N N . ASN A 1 86 ? 16.445 19.201 -14.261 1.00 96.12 86 ASN A N 1
ATOM 632 C CA . ASN A 1 86 ? 17.862 19.061 -13.919 1.00 96.12 86 ASN A CA 1
ATOM 633 C C . ASN A 1 86 ? 18.290 17.606 -13.642 1.00 96.12 86 ASN A C 1
ATOM 635 O O . ASN A 1 86 ? 19.482 17.349 -13.500 1.00 96.12 86 ASN A O 1
ATOM 639 N N . VAL A 1 87 ? 17.342 16.667 -13.553 1.00 96.00 87 VAL A N 1
ATOM 640 C CA . VAL A 1 87 ? 17.591 15.226 -13.365 1.00 96.00 87 VAL A CA 1
ATOM 641 C C . VAL A 1 87 ? 17.393 14.456 -14.674 1.00 96.00 87 VAL A C 1
ATOM 643 O O . VAL A 1 87 ? 18.141 13.522 -14.950 1.00 96.00 87 VAL A O 1
ATOM 646 N N . SER A 1 88 ? 16.404 14.839 -15.489 1.00 95.38 88 SER A N 1
ATOM 647 C CA . SER A 1 88 ? 16.139 14.235 -16.799 1.00 95.38 88 SER A CA 1
ATOM 648 C C . SER A 1 88 ? 15.830 15.300 -17.846 1.00 95.38 88 SER A C 1
ATOM 650 O O . SER A 1 88 ? 14.928 16.118 -17.659 1.00 95.38 88 SER A O 1
ATOM 652 N N . SER A 1 89 ? 16.524 15.246 -18.986 1.00 94.44 89 SER A N 1
ATOM 653 C CA . SER A 1 89 ? 16.315 16.165 -20.113 1.00 94.44 89 SER A CA 1
ATOM 654 C C . SER A 1 89 ? 14.937 16.021 -20.764 1.00 94.44 89 SER A C 1
ATOM 656 O O . SER A 1 89 ? 14.442 16.980 -21.351 1.00 94.44 89 SER A O 1
ATOM 658 N N . THR A 1 90 ? 14.291 14.858 -20.641 1.00 96.38 90 THR A N 1
ATOM 659 C CA . THR A 1 90 ? 12.916 14.645 -21.117 1.00 96.38 90 THR A CA 1
ATOM 660 C C . THR A 1 90 ? 11.867 15.096 -20.102 1.00 96.38 90 THR A C 1
ATOM 662 O O . THR A 1 90 ? 10.691 15.116 -20.438 1.00 96.38 90 THR A O 1
ATOM 665 N N . MET A 1 91 ? 12.267 15.452 -18.871 1.00 97.25 91 MET A N 1
ATOM 666 C CA . MET A 1 91 ? 11.388 15.655 -17.705 1.00 97.25 91 MET A CA 1
ATOM 667 C C . MET A 1 91 ? 10.602 14.404 -17.285 1.00 97.25 91 MET A C 1
ATOM 669 O O . MET A 1 91 ? 9.690 14.486 -16.465 1.00 97.25 91 MET A O 1
ATOM 673 N N . TYR A 1 92 ? 10.983 13.234 -17.799 1.00 98.06 92 TYR A N 1
ATOM 674 C CA . TYR A 1 92 ? 10.453 11.939 -17.390 1.00 98.06 92 TYR A CA 1
ATOM 675 C C . TYR A 1 92 ? 11.600 10.985 -17.096 1.00 98.06 92 TYR A C 1
ATOM 677 O O . TYR A 1 92 ? 12.672 11.063 -17.702 1.00 98.06 92 TYR A O 1
ATOM 685 N N . ARG A 1 93 ? 11.395 10.079 -16.149 1.00 97.62 93 ARG A N 1
ATOM 686 C CA . ARG A 1 93 ? 12.372 9.051 -15.815 1.00 97.62 93 ARG A CA 1
ATOM 687 C C . ARG A 1 93 ? 11.657 7.783 -15.390 1.00 97.62 93 ARG A C 1
ATOM 689 O O . ARG A 1 93 ? 10.648 7.834 -14.694 1.00 97.62 93 ARG A O 1
ATOM 696 N N . GLU A 1 94 ? 12.213 6.661 -15.813 1.00 98.06 94 GLU A N 1
ATOM 697 C CA . GLU A 1 94 ? 11.804 5.348 -15.347 1.00 98.06 94 GLU A CA 1
ATOM 698 C C . GLU A 1 94 ? 12.564 4.987 -14.065 1.00 98.06 94 GLU A C 1
ATOM 700 O O . GLU A 1 94 ? 13.791 5.118 -14.002 1.00 98.06 94 GLU A O 1
ATOM 705 N N . LEU A 1 95 ? 11.831 4.563 -13.035 1.00 98.38 95 LEU A N 1
ATOM 706 C CA . LEU A 1 95 ? 12.368 4.143 -11.742 1.00 98.38 95 LEU A CA 1
ATOM 707 C C . LEU A 1 95 ? 11.746 2.817 -11.297 1.00 98.38 95 LEU A C 1
ATOM 709 O O . LEU A 1 95 ? 10.689 2.415 -11.774 1.00 98.38 95 LEU A O 1
ATOM 713 N N . SER A 1 96 ? 12.420 2.129 -10.376 1.00 98.75 96 SER A N 1
ATOM 714 C CA . SER A 1 96 ? 11.911 0.908 -9.747 1.00 98.75 96 SER A CA 1
ATOM 715 C C . SER A 1 96 ? 12.058 0.989 -8.231 1.00 98.75 96 SER A C 1
ATOM 717 O O . SER A 1 96 ? 13.079 1.465 -7.738 1.00 98.75 96 SER A O 1
ATOM 719 N N . GLY A 1 97 ? 11.049 0.514 -7.510 1.00 98.69 97 GLY A N 1
ATOM 720 C CA . GLY A 1 97 ? 11.020 0.433 -6.055 1.00 98.69 97 GLY A CA 1
ATOM 721 C C . GLY A 1 97 ? 9.597 0.276 -5.521 1.00 98.69 97 GLY A C 1
ATOM 722 O O . GLY A 1 97 ? 8.631 0.686 -6.164 1.00 98.69 97 GLY A O 1
ATOM 723 N N . THR A 1 98 ? 9.458 -0.226 -4.296 1.00 98.81 98 THR A N 1
ATOM 724 C CA . THR A 1 98 ? 8.203 -0.135 -3.524 1.00 98.81 98 THR A CA 1
ATOM 725 C C . THR A 1 98 ? 7.764 1.323 -3.358 1.00 98.81 98 THR A C 1
ATOM 727 O O . THR A 1 98 ? 6.576 1.618 -3.417 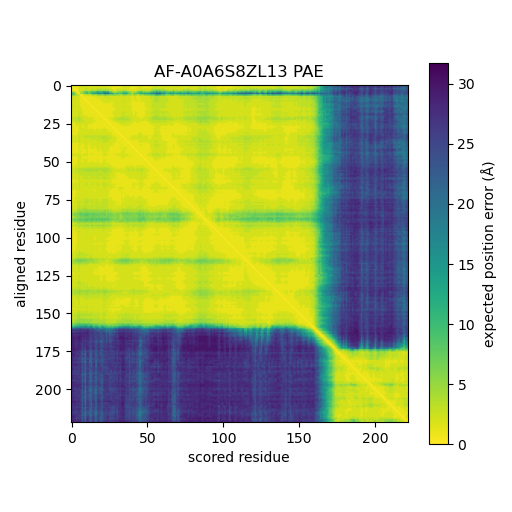1.00 98.81 98 THR A O 1
ATOM 730 N N . SER A 1 99 ? 8.714 2.266 -3.348 1.00 98.56 99 SER A N 1
ATOM 731 C CA . SER A 1 99 ? 8.470 3.710 -3.472 1.00 98.56 99 SER A CA 1
ATOM 732 C C . SER A 1 99 ? 7.647 4.120 -4.704 1.00 98.56 99 SER A C 1
ATOM 734 O O . SER A 1 99 ? 6.946 5.128 -4.629 1.00 98.56 99 SER A O 1
ATOM 736 N N . MET A 1 100 ? 7.728 3.387 -5.822 1.00 98.81 100 MET A N 1
ATOM 737 C CA . MET A 1 100 ? 6.939 3.623 -7.042 1.00 98.81 100 MET A CA 1
ATOM 738 C C . MET A 1 100 ? 5.591 2.885 -7.013 1.00 98.81 100 MET A C 1
ATOM 740 O O . MET A 1 100 ? 4.632 3.352 -7.627 1.00 98.81 100 MET A O 1
ATOM 744 N N . ALA A 1 101 ? 5.486 1.792 -6.257 1.00 98.94 101 ALA A N 1
ATOM 745 C CA . ALA A 1 101 ? 4.225 1.091 -6.021 1.00 98.94 101 ALA A CA 1
ATOM 746 C C . ALA A 1 101 ? 3.300 1.880 -5.076 1.00 98.94 101 ALA A C 1
ATOM 748 O O . ALA A 1 101 ? 2.121 2.067 -5.372 1.00 98.94 101 ALA A O 1
ATOM 749 N N . THR A 1 102 ? 3.839 2.440 -3.987 1.00 98.94 102 THR A N 1
ATOM 750 C CA . THR A 1 102 ? 3.091 3.247 -3.006 1.00 98.94 102 THR A CA 1
ATOM 751 C C . THR A 1 102 ? 2.180 4.326 -3.623 1.00 98.94 102 THR A C 1
ATOM 753 O O . THR A 1 102 ? 1.011 4.370 -3.238 1.00 98.94 102 THR A O 1
ATOM 756 N N . PRO A 1 103 ? 2.625 5.183 -4.571 1.00 98.88 103 PRO A N 1
ATOM 757 C CA . PRO A 1 103 ? 1.767 6.211 -5.156 1.00 98.88 103 PRO A CA 1
ATOM 758 C C . PRO A 1 103 ? 0.624 5.656 -6.013 1.00 98.88 103 PRO A C 1
ATOM 760 O O . PRO A 1 103 ? -0.409 6.317 -6.107 1.00 98.88 103 PRO A O 1
ATOM 763 N N . HIS A 1 104 ? 0.757 4.458 -6.598 1.00 98.88 104 HIS A N 1
ATOM 764 C CA . HIS A 1 104 ? -0.370 3.801 -7.266 1.00 98.88 104 HIS A CA 1
ATOM 765 C C . HIS A 1 104 ? -1.460 3.471 -6.247 1.00 98.88 104 HIS A C 1
ATOM 767 O O . HIS A 1 104 ? -2.608 3.862 -6.432 1.00 98.88 104 HIS A O 1
ATOM 773 N N . VAL A 1 105 ? -1.089 2.834 -5.134 1.00 98.94 105 VAL A N 1
ATOM 774 C CA . VAL A 1 105 ? -2.035 2.462 -4.075 1.00 98.94 105 VAL A CA 1
ATOM 775 C C . VAL A 1 105 ? -2.682 3.693 -3.443 1.00 98.94 105 VAL A C 1
ATOM 777 O O . VAL A 1 105 ? -3.905 3.748 -3.345 1.00 98.94 105 VAL A O 1
ATOM 780 N N . SER A 1 106 ? -1.906 4.722 -3.085 1.00 98.88 106 SER A N 1
ATOM 781 C CA . SER A 1 106 ? -2.484 5.956 -2.534 1.00 98.88 106 SER A CA 1
ATOM 782 C C . SER A 1 106 ? -3.345 6.714 -3.544 1.00 98.88 106 SER A C 1
ATOM 784 O O . SER A 1 106 ? -4.320 7.352 -3.158 1.00 98.88 106 SER A O 1
ATOM 786 N N . GLY A 1 107 ? -3.012 6.637 -4.836 1.00 98.75 107 GLY A N 1
ATOM 787 C CA . GLY A 1 107 ? -3.830 7.197 -5.908 1.00 98.75 107 GLY A CA 1
ATOM 788 C C . GLY A 1 107 ? -5.171 6.479 -6.045 1.00 98.75 107 GLY A C 1
ATOM 789 O O . GLY A 1 107 ? -6.203 7.139 -6.145 1.00 98.75 107 GLY A O 1
ATOM 790 N N . VAL A 1 108 ? -5.176 5.143 -5.985 1.00 98.69 108 VAL A N 1
ATOM 791 C CA . VAL A 1 108 ? -6.418 4.356 -5.979 1.00 98.69 108 VAL A CA 1
ATOM 792 C C . VAL A 1 108 ? -7.237 4.637 -4.722 1.00 98.69 108 VAL A C 1
ATOM 794 O O . VAL A 1 108 ? -8.433 4.887 -4.844 1.00 98.69 108 VAL A O 1
ATOM 797 N N . ALA A 1 109 ? -6.608 4.673 -3.544 1.00 98.44 109 ALA A N 1
ATOM 798 C CA . ALA A 1 109 ? -7.273 5.024 -2.292 1.00 98.44 109 ALA A CA 1
ATOM 799 C C . ALA A 1 109 ? -7.987 6.378 -2.408 1.00 98.44 109 ALA A C 1
ATOM 801 O O . ALA A 1 109 ? -9.187 6.461 -2.178 1.00 98.44 109 ALA A O 1
ATOM 802 N N . ALA A 1 110 ? -7.278 7.420 -2.854 1.00 98.31 110 ALA A N 1
ATOM 803 C CA . ALA A 1 110 ? -7.852 8.751 -3.035 1.00 98.31 110 ALA A CA 1
ATOM 804 C C . ALA A 1 110 ? -8.970 8.779 -4.091 1.00 98.31 110 ALA A C 1
ATOM 806 O O . ALA A 1 110 ? -9.992 9.429 -3.881 1.00 98.31 110 ALA A O 1
ATOM 807 N N . LEU A 1 111 ? -8.804 8.068 -5.212 1.00 97.19 111 LEU A N 1
ATOM 808 C CA . LEU A 1 111 ? -9.820 7.978 -6.263 1.00 97.19 111 LEU A CA 1
ATOM 809 C C . LEU A 1 111 ? -11.117 7.363 -5.729 1.00 97.19 111 LEU A C 1
ATOM 811 O O . LEU A 1 111 ? -12.189 7.938 -5.904 1.00 97.19 111 LEU A O 1
ATOM 815 N N . VAL A 1 112 ? -11.009 6.215 -5.066 1.00 95.00 112 VAL A N 1
ATOM 816 C CA . VAL A 1 112 ? -12.144 5.475 -4.508 1.00 95.00 112 VAL A CA 1
ATOM 817 C C . VAL A 1 112 ? -12.821 6.296 -3.406 1.00 95.00 112 VAL A C 1
ATOM 819 O O . VAL A 1 112 ? -14.034 6.493 -3.441 1.00 95.00 112 VAL A O 1
ATOM 822 N N . TRP A 1 113 ? -12.035 6.875 -2.496 1.00 96.00 113 TRP A N 1
ATOM 823 C CA . TRP A 1 113 ? -12.533 7.705 -1.396 1.00 96.00 113 TRP A CA 1
ATOM 824 C C . TRP A 1 113 ? -13.204 8.998 -1.880 1.00 96.00 113 TRP A C 1
ATOM 826 O O . TRP A 1 113 ? -14.176 9.457 -1.289 1.00 96.00 113 TRP A O 1
ATOM 836 N N . SER A 1 114 ? -12.756 9.571 -3.003 1.00 96.19 114 SER A N 1
ATOM 837 C CA . SER A 1 114 ? -13.350 10.799 -3.553 1.00 96.19 114 SER A CA 1
ATOM 838 C C . SER A 1 114 ? -14.793 10.642 -4.042 1.00 96.19 114 SER A C 1
ATOM 840 O O . SER A 1 114 ? -15.495 11.643 -4.187 1.00 96.19 114 SER A O 1
ATOM 842 N N . ARG A 1 115 ? -15.251 9.412 -4.306 1.00 91.44 115 ARG A N 1
ATOM 843 C CA . ARG A 1 115 ? -16.636 9.161 -4.731 1.00 91.44 115 ARG A CA 1
ATOM 844 C C . ARG A 1 115 ? -17.617 9.140 -3.572 1.00 91.44 115 ARG A C 1
ATOM 846 O O . ARG A 1 115 ? -18.774 9.496 -3.770 1.00 91.44 115 ARG A O 1
ATOM 853 N N . ASP A 1 116 ? -17.153 8.728 -2.399 1.00 87.56 116 ASP A N 1
ATOM 854 C CA . ASP A 1 116 ? -17.935 8.738 -1.172 1.00 87.56 116 ASP A CA 1
ATOM 855 C C . ASP A 1 116 ? -17.051 9.159 0.005 1.00 87.56 116 ASP A C 1
ATOM 857 O O . ASP A 1 116 ? -16.429 8.348 0.691 1.00 87.56 116 ASP A O 1
ATOM 861 N N . THR A 1 117 ? -17.016 10.468 0.247 1.00 91.31 117 THR A N 1
ATOM 862 C CA . THR A 1 117 ? -16.241 11.065 1.340 1.00 91.31 117 THR A CA 1
ATOM 863 C C . THR A 1 117 ? -16.882 10.846 2.713 1.00 91.31 117 THR A C 1
ATOM 865 O O . THR A 1 117 ? -16.412 11.421 3.688 1.00 91.31 117 THR A O 1
ATOM 868 N N . THR A 1 118 ? -17.980 10.081 2.802 1.00 91.19 118 THR A N 1
ATOM 869 C CA . THR A 1 118 ? -18.557 9.644 4.085 1.00 91.19 118 THR A CA 1
ATOM 870 C C . THR A 1 118 ? -17.906 8.366 4.609 1.00 91.19 118 THR A C 1
ATOM 872 O O . THR A 1 118 ? -18.094 8.029 5.776 1.00 91.19 118 THR A O 1
ATOM 875 N N . LYS A 1 119 ? -17.130 7.675 3.764 1.00 91.81 119 LYS A N 1
ATOM 876 C CA . LYS A 1 119 ? -16.361 6.490 4.140 1.00 91.81 119 LYS A CA 1
ATOM 877 C C . LYS A 1 119 ? -15.193 6.840 5.046 1.00 91.81 119 LYS A C 1
ATOM 879 O O . LYS A 1 119 ? -14.504 7.829 4.813 1.00 91.81 119 LYS A O 1
ATOM 884 N N . SER A 1 120 ? -14.968 5.981 6.030 1.00 94.81 120 SER A N 1
ATOM 885 C CA . SER A 1 120 ? -13.815 6.027 6.929 1.00 94.81 120 SER A CA 1
ATOM 886 C C . SER A 1 120 ? -12.549 5.458 6.284 1.00 94.81 120 SER A C 1
ATOM 888 O O . SER A 1 120 ? -12.608 4.656 5.347 1.00 94.81 120 SER A O 1
ATOM 890 N N . ALA A 1 121 ? -11.387 5.785 6.846 1.00 95.62 121 ALA A N 1
ATOM 891 C CA . ALA A 1 121 ? -10.096 5.202 6.488 1.00 95.62 121 ALA A CA 1
ATOM 892 C C . ALA A 1 121 ? -10.117 3.671 6.546 1.00 95.62 121 ALA A C 1
ATOM 894 O O . ALA A 1 121 ? -9.543 3.008 5.680 1.00 95.62 121 ALA A O 1
ATOM 895 N N . ALA A 1 122 ? -10.809 3.113 7.543 1.00 95.25 122 ALA A N 1
ATOM 896 C CA . ALA A 1 122 ? -10.971 1.676 7.714 1.00 95.25 122 ALA A CA 1
ATOM 897 C C . ALA A 1 122 ? -11.805 1.046 6.592 1.00 95.25 122 ALA A C 1
ATOM 899 O O . ALA A 1 122 ? -11.413 0.016 6.046 1.00 95.25 122 ALA A O 1
ATOM 900 N N . GLU A 1 123 ? -12.919 1.673 6.203 1.00 94.31 123 GLU A N 1
ATOM 901 C CA . GLU A 1 123 ? -13.728 1.209 5.070 1.00 94.31 123 GLU A CA 1
ATOM 902 C C . GLU A 1 123 ? -12.949 1.267 3.755 1.00 94.31 123 GLU A C 1
ATOM 904 O O . GLU A 1 123 ? -13.054 0.352 2.942 1.00 94.31 123 GLU A O 1
ATOM 909 N N . ILE A 1 124 ? -12.136 2.307 3.555 1.00 96.75 124 ILE A N 1
ATOM 910 C CA . ILE A 1 124 ? -11.317 2.444 2.349 1.00 96.75 124 ILE A CA 1
ATOM 911 C C . ILE A 1 124 ? -10.191 1.417 2.323 1.00 96.75 124 ILE A C 1
ATOM 913 O O . ILE A 1 124 ? -10.043 0.738 1.311 1.00 96.75 124 ILE A O 1
ATOM 917 N N . ARG A 1 125 ? -9.437 1.248 3.417 1.00 97.81 125 ARG A N 1
ATOM 918 C CA . ARG A 1 125 ? -8.407 0.200 3.526 1.00 97.81 125 ARG A CA 1
ATOM 919 C C . ARG A 1 125 ? -8.996 -1.171 3.200 1.00 97.81 125 ARG A C 1
ATOM 921 O O . ARG A 1 125 ? -8.515 -1.838 2.289 1.00 97.81 125 ARG A O 1
ATOM 928 N N . ARG A 1 126 ? -10.104 -1.520 3.856 1.00 95.00 126 ARG A N 1
ATOM 929 C CA . ARG A 1 126 ? -10.821 -2.777 3.626 1.00 95.00 126 ARG A CA 1
ATOM 930 C C . ARG A 1 126 ? -11.263 -2.933 2.174 1.00 95.00 126 ARG A C 1
ATOM 932 O O . ARG A 1 126 ? -11.089 -3.999 1.596 1.00 95.00 126 ARG A O 1
ATOM 939 N N . ALA A 1 127 ? -11.817 -1.882 1.570 1.00 95.69 127 ALA A N 1
ATOM 940 C CA . ALA A 1 127 ? -12.245 -1.936 0.179 1.00 95.69 127 ALA A CA 1
ATOM 941 C C . ALA A 1 127 ? -11.071 -2.190 -0.775 1.00 95.69 127 ALA A C 1
ATOM 943 O O . ALA A 1 127 ? -11.247 -2.894 -1.765 1.00 95.69 127 ALA A O 1
ATOM 944 N N . LEU A 1 128 ? -9.880 -1.650 -0.498 1.00 98.19 128 LEU A N 1
ATOM 945 C CA . LEU A 1 128 ? -8.681 -1.923 -1.295 1.00 98.19 128 LEU A CA 1
ATOM 946 C C . LEU A 1 128 ? -8.198 -3.366 -1.121 1.00 98.19 128 LEU A C 1
ATOM 948 O O . LEU A 1 128 ? -7.872 -4.003 -2.117 1.00 98.19 128 LEU A O 1
ATOM 952 N N . GLU A 1 129 ? -8.178 -3.868 0.114 1.00 97.75 129 GLU A N 1
ATOM 953 C CA . GLU A 1 129 ? -7.711 -5.216 0.456 1.00 97.75 129 GLU A CA 1
ATOM 954 C C . GLU A 1 129 ? -8.649 -6.304 -0.087 1.00 97.75 129 GLU A C 1
ATOM 956 O O . GLU A 1 129 ? -8.213 -7.171 -0.835 1.00 97.75 129 GLU A O 1
ATOM 961 N N . GLU A 1 130 ? -9.951 -6.235 0.200 1.00 95.94 130 GLU A N 1
ATOM 962 C CA . GLU A 1 130 ? -10.912 -7.277 -0.202 1.00 95.94 130 GLU A CA 1
ATOM 963 C C . GLU A 1 130 ? -11.199 -7.305 -1.708 1.00 95.94 130 GLU A C 1
ATOM 965 O O . GLU A 1 130 ? -11.687 -8.301 -2.243 1.00 95.94 130 GLU A O 1
ATOM 970 N N . SER A 1 131 ? -10.938 -6.199 -2.403 1.00 96.25 131 SER A N 1
ATOM 971 C CA . SER A 1 131 ? -11.160 -6.101 -3.846 1.00 96.25 131 SER A CA 1
ATOM 972 C C . SER A 1 131 ? -9.899 -6.321 -4.677 1.00 96.25 131 SER A C 1
ATOM 974 O O . SER A 1 131 ? -9.982 -6.325 -5.913 1.00 96.25 131 SER A O 1
ATOM 976 N N . ALA A 1 132 ? -8.746 -6.484 -4.022 1.00 98.25 132 ALA A N 1
ATOM 977 C CA . ALA A 1 132 ? -7.483 -6.731 -4.689 1.00 98.25 132 ALA A CA 1
ATOM 978 C C . ALA A 1 132 ? -7.574 -7.971 -5.596 1.00 98.25 132 ALA A C 1
ATOM 980 O O . ALA A 1 132 ? -8.372 -8.894 -5.409 1.00 98.25 132 ALA A O 1
ATOM 981 N N . GLU A 1 133 ? -6.798 -7.959 -6.673 1.00 98.31 133 GLU A N 1
ATOM 982 C CA . GLU A 1 133 ? -6.615 -9.146 -7.494 1.00 98.31 133 GLU A CA 1
ATOM 983 C C . GLU A 1 133 ? -5.583 -10.042 -6.828 1.00 98.31 133 GLU A C 1
ATOM 985 O O . GLU A 1 133 ? -4.401 -9.719 -6.844 1.00 98.31 133 GLU A O 1
ATOM 990 N N . ASP A 1 134 ? -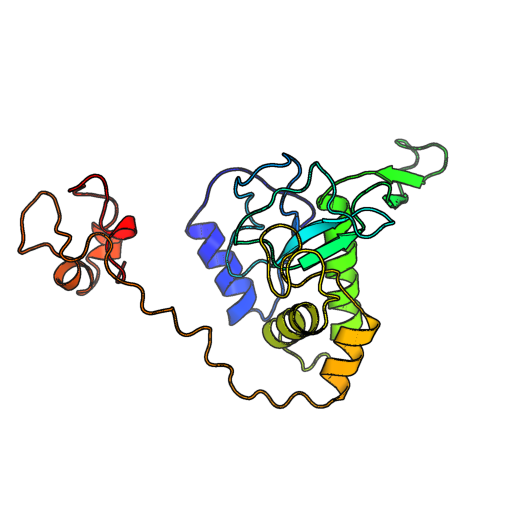6.060 -11.140 -6.248 1.00 97.94 134 ASP A N 1
ATOM 991 C CA . ASP A 1 134 ? -5.234 -12.162 -5.613 1.00 97.94 134 ASP A CA 1
ATOM 992 C C . ASP A 1 134 ? -4.131 -12.667 -6.564 1.00 97.94 134 ASP A C 1
ATOM 994 O O . ASP A 1 134 ? -4.389 -12.998 -7.728 1.00 97.94 134 ASP A O 1
ATOM 998 N N . LEU A 1 135 ? -2.896 -12.679 -6.069 1.00 96.56 135 LEU A N 1
ATOM 999 C CA . LEU A 1 135 ? -1.682 -13.063 -6.784 1.00 96.56 135 LEU A CA 1
ATOM 1000 C C . LEU A 1 135 ? -0.815 -13.887 -5.842 1.00 96.56 135 LEU A C 1
ATOM 1002 O O . LEU A 1 135 ? -0.701 -13.538 -4.678 1.00 96.56 135 LEU A O 1
ATOM 1006 N N . GLY A 1 136 ? -0.108 -14.881 -6.381 1.00 96.12 136 GLY A N 1
ATOM 1007 C CA . GLY A 1 136 ? 0.735 -15.750 -5.567 1.00 96.12 136 GLY A CA 1
ATOM 1008 C C . GLY A 1 136 ? -0.046 -16.945 -5.037 1.00 96.12 136 GLY A C 1
ATOM 1009 O O . GLY A 1 136 ? -0.712 -17.635 -5.818 1.00 96.12 136 GLY A O 1
ATOM 1010 N N . ASP A 1 137 ? 0.103 -17.218 -3.744 1.00 93.25 137 ASP A N 1
ATOM 1011 C CA . ASP A 1 137 ? -0.643 -18.288 -3.084 1.00 93.25 137 ASP A CA 1
ATOM 1012 C C . ASP A 1 137 ? -2.077 -17.808 -2.806 1.00 93.25 137 ASP A C 1
ATOM 1014 O O . ASP A 1 137 ? -2.257 -16.638 -2.495 1.00 93.25 137 ASP A O 1
ATOM 1018 N N . PRO A 1 138 ? -3.113 -18.667 -2.893 1.00 91.62 138 PRO A N 1
ATOM 1019 C CA . PRO A 1 138 ? -4.489 -18.220 -2.691 1.00 91.62 138 PRO A CA 1
ATOM 1020 C C . PRO A 1 138 ? -4.714 -17.535 -1.337 1.00 91.62 138 PRO A C 1
ATOM 1022 O O . PRO A 1 138 ? -4.502 -18.143 -0.282 1.00 91.62 138 PRO A O 1
ATOM 1025 N N . GLY A 1 139 ? -5.255 -16.318 -1.377 1.00 93.44 139 GLY A N 1
ATOM 1026 C CA . GLY A 1 139 ? -5.498 -15.488 -0.201 1.00 93.44 139 GLY A CA 1
ATOM 1027 C C . GLY A 1 139 ? -4.308 -14.601 0.164 1.00 93.44 139 GLY A C 1
ATOM 1028 O O . GLY A 1 139 ? -3.413 -14.354 -0.629 1.00 93.44 139 GLY A O 1
ATOM 1029 N N . ARG A 1 140 ? -4.313 -14.063 1.389 1.00 96.31 140 ARG A N 1
ATOM 1030 C CA . ARG A 1 140 ? -3.250 -13.147 1.810 1.00 96.31 140 ARG A CA 1
ATOM 1031 C C . ARG A 1 140 ? -1.914 -13.880 1.958 1.00 96.31 140 ARG A C 1
ATOM 1033 O O . ARG A 1 140 ? -1.818 -14.803 2.767 1.00 96.31 140 ARG A O 1
ATOM 1040 N N . ASP A 1 141 ? -0.871 -13.384 1.295 1.00 97.94 141 ASP A N 1
ATOM 1041 C CA . ASP A 1 141 ? 0.499 -13.888 1.426 1.00 97.94 141 ASP A CA 1
ATOM 1042 C C . ASP A 1 141 ? 1.530 -12.786 1.742 1.00 97.94 141 ASP A C 1
ATOM 1044 O O . ASP A 1 141 ? 1.251 -11.588 1.687 1.00 97.94 141 ASP A O 1
ATOM 1048 N N . ASN A 1 142 ? 2.749 -13.186 2.116 1.00 98.12 142 ASN A N 1
ATOM 1049 C CA . ASN A 1 142 ? 3.801 -12.250 2.534 1.00 98.12 142 ASN A CA 1
ATOM 1050 C C . ASN A 1 142 ? 4.427 -11.456 1.372 1.00 98.12 142 ASN A C 1
ATOM 1052 O O . ASN A 1 142 ? 5.182 -10.517 1.627 1.00 98.12 142 ASN A O 1
ATOM 1056 N N . TYR A 1 143 ? 4.188 -11.843 0.115 1.00 98.00 143 TYR A N 1
ATOM 1057 C CA . TYR A 1 143 ? 4.767 -11.205 -1.069 1.00 98.00 143 TYR A CA 1
ATOM 1058 C C . TYR A 1 143 ? 3.835 -10.145 -1.650 1.00 98.00 143 TYR A C 1
ATOM 1060 O O . TYR A 1 143 ? 4.286 -9.037 -1.947 1.00 98.00 143 TYR A O 1
ATOM 1068 N N . TYR A 1 144 ? 2.556 -10.474 -1.809 1.00 98.62 144 TYR A N 1
ATOM 1069 C CA . TYR A 1 144 ? 1.554 -9.627 -2.447 1.00 98.62 144 TYR A CA 1
ATOM 1070 C C . TYR A 1 144 ? 0.549 -9.029 -1.457 1.00 98.62 144 TYR A C 1
ATOM 1072 O O . TYR A 1 144 ? -0.237 -8.161 -1.844 1.00 98.62 144 TYR A O 1
ATOM 1080 N N . GLY A 1 145 ? 0.567 -9.451 -0.189 1.00 98.56 145 GLY A N 1
ATOM 1081 C CA . GLY A 1 145 ? -0.490 -9.106 0.754 1.00 98.56 145 GLY A CA 1
ATOM 1082 C C . GLY A 1 145 ? -1.802 -9.698 0.259 1.00 98.56 145 GLY A C 1
ATOM 1083 O O . GLY A 1 145 ? -1.853 -10.875 -0.069 1.00 98.56 145 GLY A O 1
ATOM 1084 N N . ASN A 1 146 ? -2.850 -8.885 0.157 1.00 98.38 146 ASN A N 1
ATOM 1085 C CA . ASN A 1 146 ? -4.136 -9.297 -0.412 1.00 98.38 146 ASN A CA 1
ATOM 1086 C C . ASN A 1 146 ? -4.149 -9.327 -1.956 1.00 98.38 146 ASN A C 1
ATOM 1088 O O . ASN A 1 146 ? -5.167 -9.669 -2.553 1.00 98.38 146 ASN A O 1
ATOM 1092 N N . GLY A 1 147 ? -3.049 -8.945 -2.616 1.00 98.69 147 GLY A N 1
ATOM 1093 C CA . GLY A 1 147 ? -2.922 -8.970 -4.072 1.00 98.69 147 GLY A CA 1
ATOM 1094 C C . GLY A 1 147 ? -2.710 -7.595 -4.706 1.00 98.69 147 GLY A C 1
ATOM 1095 O O . GLY A 1 147 ? -2.381 -6.606 -4.048 1.00 98.69 147 GLY A O 1
ATOM 1096 N N . LEU A 1 148 ? -2.878 -7.520 -6.025 1.00 98.88 148 LEU A N 1
ATOM 1097 C CA . LEU A 1 148 ? -2.711 -6.294 -6.803 1.00 98.88 148 LEU A CA 1
ATOM 1098 C C . LEU A 1 148 ? -3.883 -5.332 -6.583 1.00 98.88 148 LEU A C 1
ATOM 1100 O O . LEU A 1 148 ? -5.041 -5.708 -6.748 1.00 98.88 148 LEU A O 1
ATOM 1104 N N . VAL A 1 149 ? -3.595 -4.062 -6.292 1.00 98.81 149 VAL A N 1
ATOM 1105 C CA . VAL A 1 149 ? -4.622 -3.024 -6.121 1.00 98.81 149 VAL A CA 1
ATOM 1106 C C . VAL A 1 149 ? -5.485 -2.840 -7.382 1.00 98.81 149 VAL A C 1
ATOM 1108 O O . VAL A 1 149 ? -4.976 -2.712 -8.498 1.00 98.81 149 VAL A O 1
ATOM 1111 N N . ARG A 1 150 ? -6.815 -2.781 -7.210 1.00 98.44 150 ARG A N 1
ATOM 1112 C CA . ARG A 1 150 ? -7.797 -2.682 -8.306 1.00 98.44 150 ARG A CA 1
ATOM 1113 C C . ARG A 1 150 ? -8.812 -1.572 -8.064 1.00 98.44 150 ARG A C 1
ATOM 1115 O O . ARG A 1 150 ? -9.790 -1.753 -7.345 1.00 98.44 150 ARG A O 1
ATOM 1122 N N . ALA A 1 151 ? -8.611 -0.425 -8.714 1.00 96.69 151 ALA A N 1
ATOM 1123 C CA . ALA A 1 151 ? -9.515 0.719 -8.585 1.00 96.69 151 ALA A CA 1
ATOM 1124 C C . ALA A 1 151 ? -10.952 0.388 -8.997 1.00 96.69 151 ALA A C 1
ATOM 1126 O O . ALA A 1 151 ? -11.889 0.764 -8.308 1.00 96.69 151 ALA A O 1
ATOM 1127 N N . ASP A 1 152 ? -11.125 -0.340 -10.098 1.00 95.06 152 ASP A N 1
ATOM 1128 C CA . ASP A 1 152 ? -12.426 -0.760 -10.615 1.00 95.06 152 ASP A CA 1
ATOM 1129 C C . ASP A 1 152 ? -13.197 -1.639 -9.622 1.00 95.06 152 ASP A C 1
ATOM 1131 O O . ASP A 1 152 ? -14.397 -1.440 -9.422 1.00 95.06 152 ASP A O 1
ATOM 1135 N N . ARG A 1 153 ? -12.503 -2.574 -8.963 1.00 95.81 153 ARG A N 1
ATOM 1136 C CA . ARG A 1 153 ? -13.110 -3.507 -8.007 1.00 95.81 153 ARG A CA 1
ATOM 1137 C C . ARG A 1 153 ? -13.381 -2.852 -6.656 1.00 95.81 153 ARG A C 1
ATOM 1139 O O . ARG A 1 153 ? -14.489 -2.999 -6.151 1.00 95.81 153 ARG A O 1
ATOM 1146 N N . ALA A 1 154 ? -12.433 -2.080 -6.121 1.00 94.94 154 ALA A N 1
ATOM 1147 C CA . ALA A 1 154 ? -12.609 -1.337 -4.868 1.00 94.94 154 ALA A CA 1
ATOM 1148 C C . ALA A 1 154 ? -13.815 -0.400 -4.959 1.00 94.94 154 ALA A C 1
ATOM 1150 O O . ALA A 1 154 ? -14.646 -0.308 -4.058 1.00 94.94 154 ALA A O 1
ATOM 1151 N N . ASN A 1 155 ? -13.949 0.237 -6.117 1.00 91.00 155 ASN A N 1
ATOM 1152 C CA . ASN A 1 155 ? -15.044 1.123 -6.425 1.00 91.00 155 ASN A CA 1
ATOM 1153 C C . ASN A 1 155 ? -16.408 0.416 -6.482 1.00 91.00 155 ASN A C 1
ATOM 1155 O O . ASN A 1 155 ? -17.381 0.892 -5.900 1.00 91.00 155 ASN A O 1
ATOM 1159 N N . ALA A 1 156 ? -16.476 -0.726 -7.171 1.00 89.62 156 ALA A N 1
ATOM 1160 C CA . ALA A 1 156 ? -17.690 -1.536 -7.239 1.00 89.62 156 ALA A CA 1
ATOM 1161 C C . ALA A 1 156 ? -18.091 -2.091 -5.862 1.00 89.62 156 ALA A C 1
ATOM 1163 O O . ALA A 1 156 ? -19.279 -2.182 -5.552 1.00 89.62 156 ALA A O 1
ATOM 1164 N N . LEU A 1 157 ? -17.102 -2.430 -5.030 1.00 88.50 157 LEU A N 1
ATOM 1165 C CA . LEU A 1 157 ? -17.324 -2.946 -3.687 1.00 88.50 157 LEU A CA 1
ATOM 1166 C C . LEU A 1 157 ? -17.998 -1.902 -2.784 1.00 88.50 157 LEU A C 1
ATOM 1168 O O . 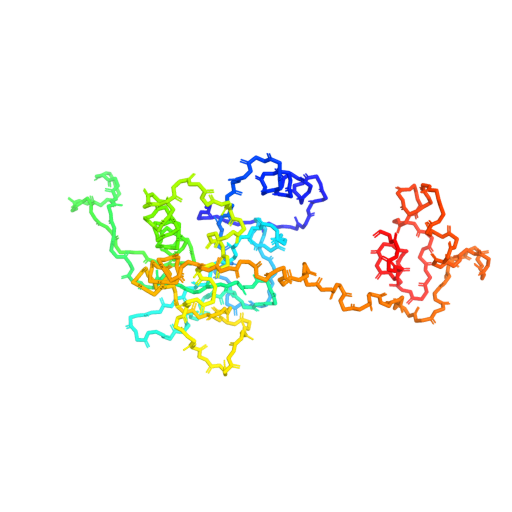LEU A 1 157 ? -18.976 -2.229 -2.113 1.00 88.50 157 LEU A O 1
ATOM 1172 N N . LEU A 1 158 ? -17.565 -0.637 -2.834 1.00 85.00 158 LEU A N 1
ATOM 1173 C CA . LEU A 1 158 ? -18.229 0.446 -2.098 1.00 85.00 158 LEU A CA 1
ATOM 1174 C C . LEU A 1 158 ? -19.660 0.712 -2.593 1.00 85.00 158 LEU A C 1
ATOM 1176 O O . LEU A 1 158 ? -20.566 0.872 -1.774 1.00 85.00 158 LEU A O 1
ATOM 1180 N N . ASP A 1 159 ? -19.884 0.695 -3.912 1.00 81.44 159 ASP A N 1
ATOM 1181 C CA . ASP A 1 159 ? -21.207 0.934 -4.516 1.00 81.44 159 ASP A CA 1
ATOM 1182 C C . ASP A 1 159 ? -22.228 -0.159 -4.172 1.00 81.44 159 ASP A C 1
ATOM 1184 O O . ASP A 1 159 ? -23.431 0.104 -4.125 1.00 81.44 159 ASP A O 1
ATOM 1188 N N . SER A 1 160 ? -21.765 -1.382 -3.897 1.00 78.69 160 SER A N 1
ATOM 1189 C CA . SER A 1 160 ? -22.625 -2.501 -3.489 1.00 78.69 160 SER A CA 1
ATOM 1190 C C . SER A 1 160 ? -23.265 -2.316 -2.104 1.00 78.69 160 SER A C 1
ATOM 1192 O O . SER A 1 160 ? -24.028 -3.168 -1.650 1.00 78.69 160 SER A O 1
ATOM 1194 N N . GLY A 1 161 ? -23.009 -1.172 -1.457 1.00 62.41 161 GLY A N 1
ATOM 1195 C CA . GLY A 1 161 ? -23.653 -0.777 -0.215 1.00 62.41 161 GLY A CA 1
ATOM 1196 C C . GLY A 1 161 ? -23.153 -1.588 0.963 1.00 62.41 161 GLY A C 1
ATOM 1197 O O . GLY A 1 161 ? -23.951 -1.845 1.860 1.00 62.41 161 GLY A O 1
ATOM 1198 N N . PHE A 1 162 ? -21.871 -1.987 0.915 1.00 56.69 162 PHE A N 1
ATOM 1199 C CA . PHE A 1 162 ? -21.154 -2.777 1.910 1.00 56.69 162 PHE A CA 1
ATOM 1200 C C . PHE A 1 162 ? -21.772 -2.571 3.292 1.00 56.69 162 PHE A C 1
ATOM 1202 O O . PHE A 1 162 ? -21.510 -1.575 3.970 1.00 56.69 162 PHE A O 1
ATOM 1209 N N . THR A 1 163 ? -22.675 -3.469 3.694 1.00 44.94 163 THR A N 1
ATOM 1210 C CA . THR A 1 163 ? -23.135 -3.449 5.070 1.00 44.94 163 THR A CA 1
ATOM 1211 C C . THR A 1 163 ? -21.919 -3.895 5.833 1.00 44.94 163 THR A C 1
ATOM 1213 O O . THR A 1 163 ? -21.473 -5.030 5.644 1.00 44.94 163 THR A O 1
ATOM 1216 N N . LEU A 1 164 ? -21.369 -3.011 6.659 1.00 40.97 164 LEU A N 1
ATOM 1217 C CA . LEU A 1 164 ? -20.531 -3.441 7.754 1.00 40.97 164 LEU A CA 1
ATOM 1218 C C . LEU A 1 164 ? -21.377 -4.455 8.537 1.00 40.97 164 LEU A C 1
ATOM 1220 O O . LEU A 1 164 ? -22.113 -4.100 9.452 1.00 40.97 164 LEU A O 1
ATOM 1224 N N . HIS A 1 165 ? -21.272 -5.744 8.200 1.00 37.12 165 HIS A N 1
ATOM 1225 C CA . HIS A 1 165 ? -21.105 -6.662 9.296 1.00 37.12 165 HIS A CA 1
ATOM 1226 C C . HIS A 1 165 ? -19.882 -6.098 10.004 1.00 37.12 165 HIS A C 1
ATOM 1228 O O . HIS A 1 165 ? -18.866 -5.865 9.330 1.00 37.12 165 HIS A O 1
ATOM 1234 N N . PRO A 1 166 ? -19.968 -5.795 11.306 1.00 33.50 166 PRO A N 1
ATOM 1235 C CA . PRO A 1 166 ? -18.758 -5.767 12.079 1.00 33.50 166 PRO A CA 1
ATOM 1236 C C . PRO A 1 166 ? -18.156 -7.151 11.844 1.00 33.50 166 PRO A C 1
ATOM 1238 O O . PRO A 1 166 ? -18.546 -8.136 12.463 1.00 33.50 166 PRO A O 1
ATOM 1241 N N . THR A 1 167 ? -17.237 -7.244 10.883 1.00 37.72 167 THR A N 1
ATOM 1242 C CA . THR A 1 167 ? -16.081 -8.077 11.092 1.00 37.72 167 THR A CA 1
ATOM 1243 C C . THR A 1 167 ? -15.569 -7.473 12.374 1.00 37.72 167 THR A C 1
ATOM 1245 O O . THR A 1 167 ? -15.123 -6.322 12.385 1.00 37.72 167 THR A O 1
ATOM 1248 N N . SER A 1 168 ? -15.851 -8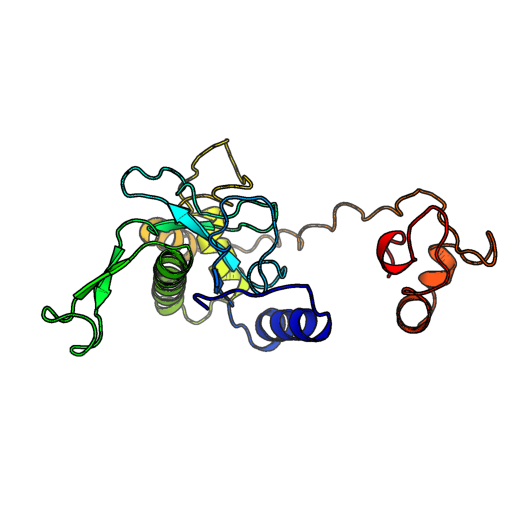.159 13.482 1.00 35.66 168 SER A N 1
ATOM 1249 C CA . SER A 1 168 ? -15.124 -7.962 14.717 1.00 35.66 168 SER A CA 1
ATOM 1250 C C . SER A 1 168 ? -13.711 -7.602 14.294 1.00 35.66 168 SER A C 1
ATOM 1252 O O . SER A 1 168 ? -13.142 -8.342 13.479 1.00 35.66 168 SER A O 1
ATOM 1254 N N . ALA A 1 169 ? -13.209 -6.445 14.758 1.00 33.59 169 ALA A N 1
ATOM 1255 C CA . ALA A 1 169 ? -11.778 -6.154 14.721 1.00 33.59 169 ALA A CA 1
ATOM 1256 C C . ALA A 1 169 ? -11.075 -7.492 14.918 1.00 33.59 169 ALA A C 1
ATOM 1258 O O . ALA A 1 169 ? -11.555 -8.185 15.828 1.00 33.59 169 ALA A O 1
ATOM 1259 N N . PRO A 1 170 ? -10.142 -7.897 14.021 1.00 38.66 170 PRO A N 1
ATOM 1260 C CA . PRO A 1 170 ? -9.585 -9.247 14.003 1.00 38.66 170 PRO A CA 1
ATOM 1261 C C . PRO A 1 170 ? -9.472 -9.662 15.448 1.00 38.66 170 PRO A C 1
ATOM 1263 O O . PRO A 1 170 ? -8.806 -8.959 16.210 1.00 38.66 170 PRO A O 1
ATOM 1266 N N . THR A 1 171 ? -10.317 -10.615 15.870 1.00 39.97 171 THR A N 1
ATOM 1267 C CA . THR A 1 171 ? -10.291 -11.032 17.265 1.00 39.97 171 THR A CA 1
ATOM 1268 C C . THR A 1 171 ? -8.865 -11.457 17.414 1.00 39.97 171 THR A C 1
ATOM 1270 O O . THR A 1 171 ? -8.472 -12.371 16.689 1.00 39.97 171 THR A O 1
ATOM 1273 N N . LEU A 1 172 ? -8.115 -10.681 18.199 1.00 40.91 172 LEU A N 1
ATOM 1274 C CA . LEU A 1 172 ? -6.734 -10.930 18.541 1.00 40.91 172 LEU A CA 1
ATOM 1275 C C . LEU A 1 172 ? -6.730 -12.416 18.818 1.00 40.91 172 LEU A C 1
ATOM 1277 O O . LEU A 1 172 ? -7.411 -12.846 19.754 1.00 40.91 172 LEU A O 1
ATOM 1281 N N . ASP A 1 173 ? -6.196 -13.182 17.868 1.00 48.34 173 ASP A N 1
ATOM 1282 C CA . ASP A 1 173 ? -6.234 -14.628 17.952 1.00 48.34 173 ASP A CA 1
ATOM 1283 C C . ASP A 1 173 ? -5.531 -14.876 19.267 1.00 48.34 173 ASP A C 1
ATOM 1285 O O . ASP A 1 173 ? -4.413 -14.381 19.427 1.00 48.34 173 ASP A O 1
ATOM 1289 N N . SER A 1 174 ? -6.307 -15.367 20.241 1.00 58.34 174 SER A N 1
ATOM 1290 C CA . SER A 1 174 ? -6.130 -15.102 21.671 1.00 58.34 174 SER A CA 1
ATOM 1291 C C . SER A 1 174 ? -4.654 -15.035 21.982 1.00 58.34 174 SER A C 1
ATOM 1293 O O . SER A 1 174 ? -3.989 -16.066 21.921 1.00 58.34 174 SER A O 1
ATOM 1295 N N . CYS A 1 175 ? -4.128 -13.832 22.182 1.00 67.88 175 CYS A N 1
ATOM 1296 C CA . CYS A 1 175 ? -2.708 -13.712 22.404 1.00 67.88 175 CYS A CA 1
ATOM 1297 C C . CYS A 1 175 ? -2.418 -14.518 23.679 1.00 67.88 175 CYS A C 1
ATOM 1299 O O . CYS A 1 175 ? -3.109 -14.413 24.696 1.00 67.88 175 CYS A O 1
ATOM 1301 N N . THR A 1 176 ? -1.553 -15.508 23.520 1.00 80.62 176 THR A N 1
ATOM 1302 C CA . THR A 1 176 ? -1.203 -16.456 24.567 1.00 80.62 176 THR A CA 1
ATOM 1303 C C . THR A 1 176 ? 0.166 -16.076 25.061 1.00 80.62 176 THR A C 1
ATOM 1305 O O . THR A 1 176 ? 1.042 -15.819 24.236 1.00 80.62 176 THR A O 1
ATOM 1308 N N . ASP A 1 177 ? 0.348 -16.097 26.375 1.00 85.31 177 ASP A N 1
ATOM 1309 C CA . ASP A 1 177 ? 1.672 -15.930 26.956 1.00 85.31 177 ASP A CA 1
ATOM 1310 C C . ASP A 1 177 ? 2.637 -16.957 26.340 1.00 85.31 177 ASP A C 1
ATOM 1312 O O . ASP A 1 177 ? 2.318 -18.152 26.268 1.00 85.31 177 ASP A O 1
ATOM 1316 N N . ASP A 1 178 ? 3.794 -16.492 25.873 1.00 84.50 178 ASP A N 1
ATOM 1317 C CA . ASP A 1 178 ? 4.836 -17.324 25.275 1.00 84.50 178 ASP A CA 1
ATOM 1318 C C . ASP A 1 178 ? 6.196 -17.035 25.938 1.00 84.50 178 ASP A C 1
ATOM 1320 O O . ASP A 1 178 ? 6.786 -15.978 25.718 1.00 84.50 178 ASP A O 1
ATOM 1324 N N . PRO A 1 179 ? 6.731 -17.956 26.759 1.00 86.00 179 PRO A N 1
ATOM 1325 C CA . PRO A 1 179 ? 6.191 -19.276 27.071 1.00 86.00 179 PRO A CA 1
ATOM 1326 C C . PRO A 1 179 ? 4.971 -19.233 28.004 1.00 86.00 179 PRO A C 1
ATOM 1328 O O . PRO A 1 179 ? 4.852 -18.380 28.882 1.00 86.00 179 PRO A O 1
ATOM 1331 N N . ILE A 1 180 ? 4.098 -20.238 27.889 1.00 85.62 180 ILE A N 1
ATOM 1332 C CA . ILE A 1 180 ? 2.983 -20.428 28.827 1.00 85.62 180 ILE A CA 1
ATOM 1333 C C . ILE A 1 180 ? 3.535 -20.585 30.249 1.00 85.62 180 ILE A C 1
ATOM 1335 O O . ILE A 1 180 ? 4.344 -21.479 30.511 1.00 85.62 180 ILE A O 1
ATOM 1339 N N . GLY A 1 181 ? 3.046 -19.753 31.171 1.00 87.69 181 GLY A N 1
ATOM 1340 C CA . GLY A 1 181 ? 3.512 -19.729 32.558 1.00 87.69 181 GLY A CA 1
ATOM 1341 C C . GLY A 1 181 ? 4.815 -18.955 32.756 1.00 87.69 181 GLY A C 1
ATOM 1342 O O . GLY A 1 181 ? 5.528 -19.224 33.721 1.00 87.69 181 GLY A O 1
ATOM 1343 N N . TRP A 1 182 ? 5.142 -18.027 31.851 1.00 93.19 182 TRP A N 1
ATOM 1344 C CA . TRP A 1 182 ? 6.260 -17.110 32.038 1.00 93.19 182 TRP A CA 1
ATOM 1345 C C . TRP A 1 182 ? 6.113 -16.307 33.339 1.00 93.19 182 TRP A C 1
ATOM 1347 O O . TRP A 1 182 ? 5.023 -15.869 33.721 1.00 93.19 182 TRP A O 1
ATOM 1357 N N . TYR A 1 183 ? 7.243 -16.119 34.007 1.00 95.44 183 TYR A N 1
ATOM 1358 C CA . TYR A 1 183 ? 7.411 -15.266 35.173 1.00 95.44 183 TYR A CA 1
ATOM 1359 C C . TYR A 1 183 ? 8.801 -14.652 35.119 1.00 95.44 183 TYR A C 1
ATOM 1361 O O . TYR A 1 183 ? 9.707 -15.242 34.527 1.00 95.44 183 TYR A O 1
ATOM 1369 N N . ASP A 1 184 ? 8.974 -13.487 35.721 1.00 95.00 184 ASP A N 1
ATOM 1370 C CA . ASP A 1 184 ? 10.222 -12.739 35.628 1.00 95.00 184 ASP A CA 1
ATOM 1371 C C . ASP A 1 184 ? 11.345 -13.310 36.526 1.00 95.00 184 ASP A C 1
ATOM 1373 O O . ASP A 1 184 ? 11.198 -14.346 37.182 1.00 95.00 184 ASP A O 1
ATOM 1377 N N . ILE A 1 185 ? 12.521 -12.676 36.529 1.00 94.88 185 ILE A N 1
ATOM 1378 C CA . ILE A 1 185 ? 13.684 -13.162 37.296 1.00 94.88 185 ILE A CA 1
ATOM 1379 C C . ILE A 1 185 ? 13.477 -13.163 38.826 1.00 94.88 185 ILE A C 1
ATOM 1381 O O . ILE A 1 185 ? 14.205 -13.862 39.537 1.00 94.88 185 ILE A O 1
ATOM 1385 N N . ASP A 1 186 ? 12.499 -12.409 39.335 1.00 93.81 186 ASP A N 1
ATOM 1386 C CA . ASP A 1 186 ? 12.227 -12.251 40.763 1.00 93.81 186 ASP A CA 1
ATOM 1387 C C . ASP A 1 186 ? 11.295 -13.352 41.315 1.00 93.81 186 ASP A C 1
ATOM 1389 O O . ASP A 1 186 ? 11.216 -13.534 42.535 1.00 93.81 186 ASP A O 1
ATOM 1393 N N . GLY A 1 187 ? 10.671 -14.162 40.446 1.00 92.56 187 GLY A N 1
ATOM 1394 C CA . GLY A 1 187 ? 10.013 -15.426 40.809 1.00 92.56 187 GLY A CA 1
ATOM 1395 C C . GLY A 1 187 ? 8.579 -15.596 40.293 1.00 92.56 187 GLY A C 1
ATOM 1396 O O . GLY A 1 187 ? 8.013 -14.707 39.672 1.00 92.56 187 GLY A O 1
ATOM 1397 N N . GLU A 1 188 ? 7.974 -16.759 40.568 1.00 93.75 188 GLU A N 1
ATOM 1398 C CA . GLU A 1 188 ? 6.669 -17.184 40.009 1.00 93.75 188 GLU A CA 1
ATOM 1399 C C . GLU A 1 188 ? 5.480 -16.270 40.370 1.00 93.75 188 GLU A C 1
ATOM 1401 O O . GLU A 1 188 ? 4.466 -16.267 39.667 1.00 93.75 188 GLU A O 1
ATOM 1406 N N . ASP A 1 189 ? 5.606 -15.477 41.441 1.00 93.94 189 ASP A N 1
ATOM 1407 C CA . ASP A 1 189 ? 4.608 -14.476 41.841 1.00 93.94 189 ASP A CA 1
ATOM 1408 C C . ASP A 1 189 ? 4.536 -13.293 40.850 1.00 93.94 189 ASP A C 1
ATOM 1410 O O . ASP A 1 189 ? 3.511 -12.613 40.777 1.00 93.94 189 ASP A O 1
ATOM 1414 N N . TYR A 1 190 ? 5.594 -13.067 40.064 1.00 93.06 190 TYR A N 1
ATOM 1415 C CA . TYR A 1 190 ? 5.713 -12.009 39.056 1.00 93.06 190 TYR A CA 1
ATOM 1416 C C . TYR A 1 190 ? 5.482 -12.567 37.642 1.00 93.06 190 TYR A C 1
ATOM 1418 O O . TYR A 1 190 ? 6.318 -12.466 36.743 1.00 93.06 190 TYR A O 1
ATOM 1426 N N . ASN A 1 191 ? 4.333 -13.216 37.465 1.00 93.19 191 ASN A N 1
ATOM 1427 C CA . ASN A 1 191 ? 3.893 -13.813 36.203 1.00 93.19 191 ASN A CA 1
ATOM 1428 C C . ASN A 1 191 ? 3.061 -12.839 35.347 1.00 93.19 191 ASN A C 1
ATOM 1430 O O . ASN A 1 191 ? 2.789 -11.703 35.744 1.00 93.19 191 ASN A O 1
ATOM 1434 N N . CYS A 1 192 ? 2.624 -13.288 34.170 1.00 90.94 192 CYS A N 1
ATOM 1435 C CA . CYS A 1 192 ? 1.834 -12.461 33.256 1.00 90.94 192 CYS A CA 1
ATOM 1436 C C . CYS A 1 192 ? 0.503 -11.955 33.843 1.00 90.94 192 CYS A C 1
ATOM 1438 O O . CYS A 1 192 ? 0.058 -10.873 33.463 1.00 90.94 192 CYS A O 1
ATOM 1440 N N . GLU A 1 193 ? -0.098 -12.644 34.823 1.00 92.12 193 GLU A N 1
ATOM 1441 C CA . GLU A 1 193 ? -1.264 -12.110 35.544 1.00 92.12 193 GLU A CA 1
ATOM 1442 C C . GLU A 1 193 ? -0.881 -10.925 36.435 1.00 92.12 193 GLU A C 1
ATOM 1444 O O . GLU A 1 193 ? -1.630 -9.953 36.507 1.00 92.12 193 GLU A O 1
ATOM 1449 N N . TRP A 1 194 ? 0.283 -10.970 37.093 1.00 93.38 194 TRP A N 1
ATOM 1450 C CA . TRP A 1 194 ? 0.783 -9.854 37.898 1.00 93.38 194 TRP A CA 1
ATOM 1451 C C . TRP A 1 194 ? 1.106 -8.638 37.028 1.00 93.38 194 TRP A C 1
ATOM 1453 O O . TRP A 1 194 ? 0.666 -7.526 37.334 1.00 93.38 194 TRP A O 1
ATOM 1463 N N . TYR A 1 195 ? 1.808 -8.856 35.912 1.00 90.06 195 TYR A N 1
ATOM 1464 C CA . TYR A 1 195 ? 2.147 -7.806 34.950 1.00 90.06 195 TYR A CA 1
ATOM 1465 C C . TYR A 1 195 ? 0.896 -7.162 34.325 1.00 90.06 195 TYR A C 1
ATOM 1467 O O . TYR A 1 195 ? 0.877 -5.948 34.114 1.00 90.06 195 TYR A O 1
ATOM 1475 N N . ALA A 1 196 ? -0.189 -7.926 34.159 1.00 86.38 196 ALA A N 1
ATOM 1476 C CA . ALA A 1 196 ? -1.491 -7.419 33.721 1.00 86.38 196 ALA A CA 1
ATOM 1477 C C . ALA A 1 196 ? -2.186 -6.486 34.736 1.00 86.38 196 ALA A C 1
ATOM 1479 O O . ALA A 1 196 ? -3.211 -5.875 34.417 1.00 86.38 196 ALA A O 1
ATOM 1480 N N . THR A 1 197 ? -1.693 -6.379 35.976 1.00 84.94 197 THR A N 1
ATOM 1481 C CA . THR A 1 197 ? -2.316 -5.526 36.995 1.00 84.94 197 THR A CA 1
ATOM 1482 C C . THR A 1 197 ? -1.780 -4.095 36.977 1.00 84.94 197 THR A C 1
ATOM 1484 O O . THR A 1 197 ? -0.580 -3.829 37.056 1.00 84.94 197 THR A O 1
ATOM 1487 N N . GLY A 1 198 ? -2.704 -3.130 36.956 1.00 88.25 198 GLY A N 1
ATOM 1488 C CA . GLY A 1 198 ? -2.374 -1.713 37.103 1.00 88.25 198 GLY A CA 1
ATOM 1489 C C . GLY A 1 198 ? -1.440 -1.211 36.001 1.00 88.25 198 GLY A C 1
ATOM 1490 O O . GLY A 1 198 ? -1.808 -1.233 34.835 1.00 88.25 198 GLY A O 1
ATOM 1491 N N . THR A 1 199 ? -0.262 -0.719 36.390 1.00 87.38 199 THR A N 1
ATOM 1492 C CA . THR A 1 199 ? 0.753 -0.141 35.486 1.00 87.38 199 THR A CA 1
ATOM 1493 C C . THR A 1 199 ? 2.016 -1.005 35.397 1.00 87.38 199 THR A C 1
ATOM 1495 O O . THR A 1 199 ? 3.085 -0.496 35.066 1.00 87.38 199 THR A O 1
ATOM 1498 N N . ALA A 1 200 ? 1.946 -2.286 35.773 1.00 86.19 200 ALA A N 1
ATOM 1499 C CA . ALA A 1 200 ? 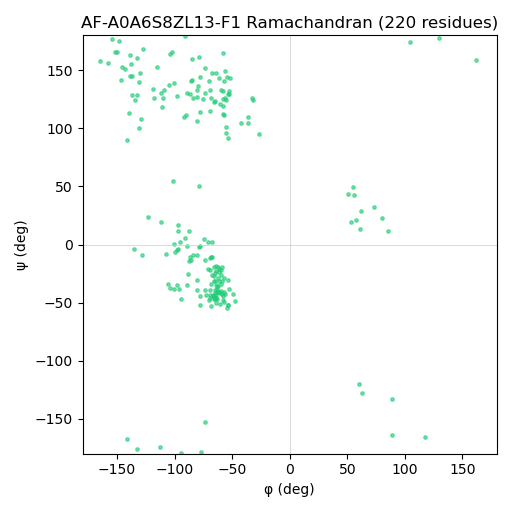3.131 -3.132 35.905 1.00 86.19 200 ALA A CA 1
ATOM 1500 C C . ALA A 1 200 ? 3.842 -3.387 34.560 1.00 86.19 200 ALA A C 1
ATOM 1502 O O . ALA A 1 200 ? 5.055 -3.186 34.491 1.00 86.19 200 ALA A O 1
ATOM 1503 N N . CYS A 1 201 ? 3.119 -3.710 33.480 1.00 87.38 201 CYS A N 1
ATOM 1504 C CA . CYS A 1 201 ? 3.698 -3.806 32.128 1.00 87.38 201 CYS A CA 1
ATOM 1505 C C . CYS A 1 201 ? 4.365 -2.497 31.672 1.00 87.38 201 CYS A C 1
ATOM 1507 O O . CYS A 1 201 ? 5.523 -2.488 31.263 1.00 87.38 201 CYS A O 1
ATOM 1509 N N . GLU A 1 202 ? 3.687 -1.361 31.836 1.00 86.19 202 GLU A N 1
ATOM 1510 C CA . GLU A 1 202 ? 4.215 -0.051 31.430 1.00 86.19 202 GLU A CA 1
ATOM 1511 C C . GLU A 1 202 ? 5.490 0.334 32.199 1.00 86.19 202 GLU A C 1
ATOM 1513 O O . GLU A 1 202 ? 6.400 0.961 31.651 1.00 86.19 202 GLU A O 1
ATOM 1518 N N . GLN A 1 203 ? 5.554 -0.025 33.484 1.00 86.81 203 GLN A N 1
ATOM 1519 C CA . GLN A 1 203 ? 6.626 0.386 34.384 1.00 86.81 203 GLN A CA 1
ATOM 1520 C C . GLN A 1 203 ? 7.818 -0.581 34.384 1.00 86.81 203 GLN A C 1
ATOM 1522 O O . GLN A 1 203 ? 8.959 -0.135 34.529 1.00 86.81 203 GLN A O 1
ATOM 1527 N N . TYR A 1 204 ? 7.565 -1.882 34.227 1.00 90.50 204 TYR A N 1
ATOM 1528 C CA . TYR A 1 204 ? 8.559 -2.940 34.427 1.00 90.50 204 TYR A CA 1
ATOM 1529 C C . TYR A 1 204 ? 8.681 -3.910 33.249 1.00 90.50 204 TYR A C 1
ATOM 1531 O O . TYR A 1 204 ? 9.625 -4.692 33.226 1.00 90.50 204 TYR A O 1
ATOM 1539 N N . GLY A 1 205 ? 7.802 -3.849 32.245 1.00 86.19 205 GLY A N 1
ATOM 1540 C CA . GLY A 1 205 ? 7.703 -4.880 31.207 1.00 86.19 205 GLY A CA 1
ATOM 1541 C C . GLY A 1 205 ? 8.890 -4.982 30.244 1.00 86.19 205 GLY A C 1
ATOM 1542 O O . GLY A 1 205 ? 9.013 -5.967 29.524 1.00 86.19 205 GLY A O 1
ATOM 1543 N N . ASN A 1 206 ? 9.808 -4.008 30.271 1.00 92.00 206 ASN A N 1
ATOM 1544 C CA . ASN A 1 206 ? 11.089 -4.060 29.554 1.00 92.00 206 ASN A CA 1
ATOM 1545 C C . ASN A 1 206 ? 12.270 -4.559 30.411 1.00 92.00 206 ASN A C 1
ATOM 1547 O O . ASN A 1 206 ? 13.415 -4.525 29.959 1.00 92.00 206 ASN A O 1
ATOM 1551 N N . GLY A 1 207 ? 12.027 -4.923 31.671 1.00 86.88 207 GLY A N 1
ATOM 1552 C CA . GLY A 1 207 ? 13.035 -5.394 32.617 1.00 86.88 207 GLY A CA 1
ATOM 1553 C C . GLY A 1 207 ? 12.847 -6.862 32.993 1.00 86.88 207 GLY A C 1
ATOM 1554 O O . GLY A 1 207 ? 11.989 -7.547 32.449 1.00 86.88 207 GLY A O 1
ATOM 1555 N N . PHE A 1 208 ? 13.662 -7.315 33.951 1.00 88.62 208 PHE A N 1
ATOM 1556 C CA . PHE A 1 208 ? 13.473 -8.589 34.657 1.00 88.62 208 PHE A CA 1
ATOM 1557 C C . PHE A 1 208 ? 13.386 -9.827 33.737 1.00 88.62 208 PHE A C 1
ATOM 1559 O O . PHE A 1 208 ? 12.579 -10.722 33.952 1.00 88.62 208 PHE A O 1
ATOM 1566 N N . GLU A 1 209 ? 14.251 -9.891 32.719 1.00 92.44 209 GLU A N 1
ATOM 1567 C CA . GLU A 1 209 ? 14.295 -10.993 31.746 1.00 92.44 209 GLU A CA 1
ATOM 1568 C C . GLU A 1 209 ? 14.393 -12.370 32.419 1.00 92.44 209 GLU A C 1
ATOM 1570 O O . GLU A 1 209 ? 15.256 -12.612 33.269 1.00 92.44 209 GLU A O 1
ATOM 1575 N N . ASN A 1 210 ? 13.551 -13.297 31.969 1.00 90.88 210 ASN A N 1
ATOM 1576 C CA . ASN A 1 210 ? 13.617 -14.700 32.342 1.00 90.88 210 ASN A CA 1
ATOM 1577 C C . ASN A 1 210 ? 13.258 -15.570 31.135 1.00 90.88 210 ASN A C 1
ATOM 1579 O O . ASN A 1 210 ? 12.537 -15.146 30.239 1.00 90.88 210 ASN A O 1
ATOM 1583 N N . PHE A 1 211 ? 13.809 -16.782 31.067 1.00 86.50 211 PHE A N 1
ATOM 1584 C CA . PHE A 1 211 ? 13.667 -17.676 29.906 1.00 86.50 211 PHE A CA 1
ATOM 1585 C C . PHE A 1 211 ? 14.058 -17.063 28.542 1.00 86.50 211 PHE A C 1
ATOM 1587 O O . PHE A 1 211 ? 13.711 -17.617 27.502 1.00 86.50 211 PHE A O 1
ATOM 1594 N N . GLY A 1 212 ? 14.843 -15.979 28.534 1.00 86.19 212 GLY A N 1
ATOM 1595 C CA . GLY A 1 212 ? 15.287 -15.306 27.311 1.00 86.19 212 GLY A CA 1
ATOM 1596 C C . GLY A 1 212 ? 14.306 -14.273 26.752 1.00 86.19 212 GLY A C 1
ATOM 1597 O O . GLY A 1 212 ? 14.489 -13.849 25.614 1.00 86.19 212 GLY A O 1
ATOM 1598 N N . THR A 1 213 ? 13.273 -13.905 27.514 1.00 88.62 213 THR A N 1
ATOM 1599 C CA . THR A 1 213 ? 12.254 -12.919 27.133 1.00 88.62 213 THR A CA 1
ATOM 1600 C C . THR A 1 213 ? 11.917 -11.996 28.309 1.00 88.62 213 THR A C 1
ATOM 1602 O O . THR A 1 213 ? 12.114 -12.339 29.480 1.00 88.62 213 THR A O 1
ATOM 1605 N N . ILE A 1 214 ? 11.433 -10.795 27.997 1.00 92.44 214 ILE A N 1
ATOM 1606 C CA . ILE A 1 214 ? 10.879 -9.818 28.955 1.00 92.44 214 ILE A CA 1
ATOM 1607 C C . ILE A 1 214 ? 9.345 -9.825 28.899 1.00 92.44 214 ILE A C 1
ATOM 1609 O O . ILE A 1 214 ? 8.766 -10.342 27.944 1.00 92.44 214 ILE A O 1
ATOM 1613 N N . ALA A 1 215 ? 8.661 -9.227 29.878 1.00 89.31 215 ALA A N 1
ATOM 1614 C CA . ALA A 1 215 ? 7.195 -9.285 29.932 1.00 89.31 215 ALA A CA 1
ATOM 1615 C C . ALA A 1 215 ? 6.516 -8.675 28.686 1.00 89.31 215 ALA A C 1
ATOM 1617 O O . ALA A 1 215 ? 5.525 -9.222 28.224 1.00 89.31 215 ALA A O 1
ATOM 1618 N N . ASN A 1 216 ? 7.081 -7.625 28.076 1.00 87.69 216 ASN A N 1
ATOM 1619 C CA . ASN A 1 216 ? 6.562 -7.034 26.827 1.00 87.69 216 ASN A CA 1
ATOM 1620 C C . ASN A 1 216 ? 6.726 -7.933 25.587 1.00 87.69 216 ASN A C 1
ATOM 1622 O O . ASN A 1 216 ? 6.197 -7.624 24.522 1.00 87.69 216 ASN A O 1
ATOM 1626 N N . GLU A 1 217 ? 7.501 -9.009 25.697 1.00 89.06 217 GLU A N 1
ATOM 1627 C CA . GLU A 1 217 ? 7.685 -10.005 24.639 1.00 89.06 217 GLU A CA 1
ATOM 1628 C C . GLU A 1 217 ? 6.923 -11.296 24.952 1.00 89.06 217 GLU A C 1
ATOM 1630 O O . GLU A 1 217 ? 6.438 -11.953 24.035 1.00 89.06 217 GLU A O 1
ATOM 1635 N N . ALA A 1 218 ? 6.831 -11.655 26.237 1.00 89.00 218 ALA A N 1
ATOM 1636 C CA . ALA A 1 218 ? 6.296 -12.930 26.692 1.00 89.00 218 ALA A CA 1
ATOM 1637 C C . ALA A 1 218 ? 4.832 -12.876 27.128 1.00 89.00 218 ALA A C 1
ATOM 1639 O O . ALA A 1 218 ? 4.109 -13.853 26.954 1.00 89.00 218 ALA A O 1
ATOM 1640 N N . CYS A 1 219 ? 4.396 -11.769 27.728 1.00 89.56 219 CYS A N 1
ATOM 1641 C CA . CYS A 1 219 ? 3.077 -11.657 28.328 1.00 89.56 219 CYS A CA 1
ATOM 1642 C C . CYS A 1 219 ? 2.112 -10.978 27.385 1.00 89.56 219 CYS A C 1
ATOM 1644 O O . CYS A 1 219 ? 2.327 -9.854 26.936 1.00 89.56 219 CYS A O 1
ATOM 1646 N N . CYS A 1 220 ? 0.978 -11.629 27.173 1.00 86.31 220 CYS A N 1
ATOM 1647 C CA . CYS A 1 220 ? -0.033 -11.092 26.291 1.00 86.31 220 CYS A CA 1
ATOM 1648 C C . CYS A 1 220 ? -0.602 -9.744 26.755 1.00 86.31 220 CYS A C 1
ATOM 1650 O O . CYS A 1 220 ? -1.072 -8.922 25.968 1.00 86.31 220 CYS A O 1
ATOM 1652 N N . ALA A 1 221 ? -0.599 -9.543 28.067 1.00 82.19 221 ALA A N 1
ATOM 1653 C CA . ALA A 1 221 ? -1.213 -8.394 28.699 1.00 82.19 221 ALA A CA 1
ATOM 1654 C C . ALA A 1 221 ? -0.395 -7.087 28.604 1.00 82.19 221 ALA A C 1
ATOM 1656 O O . ALA A 1 221 ? -0.878 -6.088 29.141 1.00 82.19 221 ALA A O 1
ATOM 1657 N N . CYS A 1 222 ? 0.800 -7.081 27.991 1.00 75.50 222 CYS A N 1
ATOM 1658 C CA . CYS A 1 222 ? 1.779 -5.985 28.109 1.00 75.50 222 CYS A CA 1
ATOM 1659 C C . CYS A 1 222 ? 1.913 -4.979 26.938 1.00 75.50 222 CYS A C 1
ATOM 1661 O O . CYS A 1 222 ? 1.931 -5.399 25.767 1.00 75.50 222 CYS A O 1
#

InterPro domains:
  IPR000209 Peptidase S8/S53 domain [PF00082] (1-147)
  IPR023828 Peptidase S8, subtilisin, Ser-active site [PS00138] (97-107)
  IPR036852 Peptidase S8/S53 domain superfamily [G3DSA:3.40.50.200] (1-168)
  IPR036852 Peptidase S8/S53 domain superfamily [SSF52743] (1-159)
  IPR050131 Subtilisin-like serine protease [PTHR43806] (1-167)